Protein AF-A0A8T7EF85-F1 (afdb_monomer)

Radius of gyration: 17.62 Å; Cα contacts (8 Å, |Δi|>4): 490; chains: 1; bounding box: 44×48×48 Å

Mean predicted aligned error: 3.61 Å

Solvent-accessible surface area (backbone atoms only — not comparable to full-atom values): 12886 Å² total; per-residue (Å²): 91,80,48,61,49,78,60,37,77,81,37,59,66,59,47,49,50,54,49,49,56,51,45,50,52,53,50,50,22,45,60,77,36,43,69,59,47,41,51,48,42,37,71,57,87,67,58,58,51,59,53,32,37,50,50,51,47,53,23,50,62,71,63,56,76,57,68,43,104,49,91,77,87,76,92,59,74,37,68,45,30,25,53,48,81,50,99,76,34,32,34,42,27,35,43,37,39,35,51,36,47,43,51,57,90,50,66,62,47,48,82,42,50,40,76,71,38,30,27,62,48,35,33,70,54,96,90,38,82,47,78,46,72,27,69,29,55,40,59,42,74,57,96,91,40,62,17,33,36,39,40,34,36,44,32,42,20,24,47,84,52,99,83,39,35,44,61,59,34,36,41,36,35,50,54,72,42,25,84,46,31,72,81,53,30,64,38,50,88,46,43,33,72,43,89,32,92,50,49,65,94,75,71,43,68,72,38,36,19,44,32,50,67,47,38,30,73,77,40,35,50,38,45,39,63,41,54,48,85,89,53,81,73,69,87,49,105

Secondary structure (DSSP, 8-state):
-EEPGGGGGG-HHHHHHHHHHHHHHHHHHHHHHHHHHHHHHHH--S-HHHHHHHHHHHHHHHH---B-S----SS-SEEEEEEEE-SS-EEEEEEEEEEEEEEGGGTTEEEEEGGG--SEEEEEETTEEEEEE-SS-SEEEETTEEEEEEEEEEEEEEEEETTEEEEEEEEEEEEPPGGGHHHH-SSSSS-SEEE-S--GGGTPPPEEEEEHHHHHHH-GGGEEEEEPTTSPP----

Nearest PDB structures (foldseek):
  2ezv-assembly1_B  TM=9.071E-01  e=1.358E-24  unclass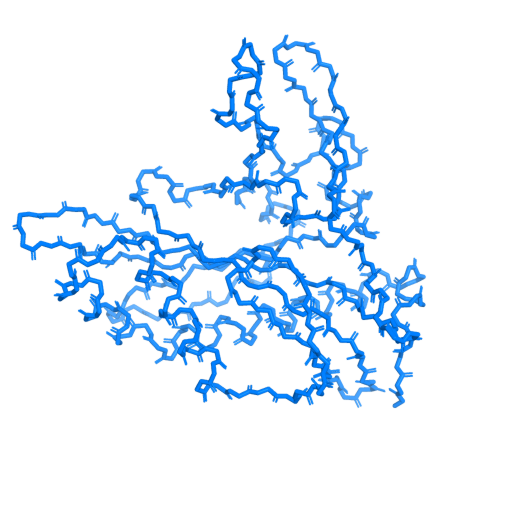ified
  2ezv-assembly1_A-2  TM=9.020E-01  e=1.724E-23  unclassified
  1sgr-assembly1_E  TM=3.199E-01  e=3.127E+00  Streptomyces griseus
  2pfe-assembly1_A  TM=1.655E-01  e=1.911E-01  Thermobifida fusca YX
  2ea3-assembly1_A  TM=1.449E-01  e=9.353E-01  Cellulomonas bogoriensis

Structure (mmCIF, N/CA/C/O backbone):
data_AF-A0A8T7EF85-F1
#
_entry.id   AF-A0A8T7EF85-F1
#
loop_
_atom_site.group_PDB
_atom_site.id
_atom_site.type_symbol
_atom_site.label_atom_id
_atom_site.label_alt_id
_atom_site.label_comp_id
_atom_site.label_asym_id
_atom_site.label_entity_id
_atom_site.label_seq_id
_atom_site.pdbx_PDB_ins_code
_atom_site.Cartn_x
_atom_site.Cartn_y
_atom_site.Cartn_z
_atom_site.occupancy
_atom_site.B_iso_or_equiv
_atom_site.auth_seq_id
_atom_site.auth_comp_id
_atom_site.auth_asym_id
_atom_site.auth_atom_id
_atom_site.pdbx_PDB_model_num
ATOM 1 N N . MET A 1 1 ? -11.147 -20.087 13.803 1.00 84.94 1 MET A N 1
ATOM 2 C CA . MET A 1 1 ? -12.269 -19.200 14.208 1.00 84.94 1 MET A CA 1
ATOM 3 C C . MET A 1 1 ? -12.357 -18.027 13.231 1.00 84.94 1 MET A C 1
ATOM 5 O O . MET A 1 1 ? -11.306 -17.602 12.767 1.00 84.94 1 MET A O 1
ATOM 9 N N . LEU A 1 2 ? -13.549 -17.531 12.875 1.00 94.62 2 LEU A N 1
ATOM 10 C CA . LEU A 1 2 ? -13.684 -16.317 12.051 1.00 94.62 2 LEU A CA 1
ATOM 11 C C . LEU A 1 2 ? -13.645 -15.086 12.967 1.00 94.62 2 LEU A C 1
ATOM 13 O O . LEU A 1 2 ? -14.491 -14.954 13.845 1.00 94.62 2 LEU A O 1
ATOM 17 N N . LEU A 1 3 ? -12.644 -14.233 12.783 1.00 96.19 3 LEU A N 1
ATOM 18 C CA . LEU A 1 3 ? -12.453 -12.995 13.527 1.00 96.19 3 LEU A CA 1
ATOM 19 C C . LEU A 1 3 ? -13.357 -11.897 12.960 1.00 96.19 3 LEU A C 1
ATOM 21 O O . LEU A 1 3 ? -13.379 -11.681 11.745 1.00 96.19 3 LEU A O 1
ATOM 25 N N . ASP A 1 4 ? -14.051 -11.184 13.843 1.00 96.12 4 ASP A N 1
ATOM 26 C CA . ASP A 1 4 ? -14.760 -9.953 13.496 1.00 96.12 4 ASP A CA 1
ATOM 27 C C . ASP A 1 4 ? -13.740 -8.809 13.314 1.00 96.12 4 ASP A C 1
ATOM 29 O O . ASP A 1 4 ? -13.016 -8.489 14.265 1.00 96.12 4 ASP A O 1
ATOM 33 N N . PRO A 1 5 ? -13.668 -8.159 12.133 1.00 96.94 5 PRO A N 1
ATOM 34 C CA . PRO A 1 5 ? -12.789 -7.013 11.904 1.00 96.94 5 PRO A CA 1
ATOM 35 C C . PRO A 1 5 ? -12.891 -5.899 12.950 1.00 96.94 5 PRO A C 1
ATOM 37 O O . PRO A 1 5 ? -11.888 -5.238 13.215 1.00 96.94 5 PRO A O 1
ATOM 40 N N . ARG A 1 6 ? -14.055 -5.685 13.579 1.00 96.19 6 ARG A N 1
ATOM 41 C CA . ARG A 1 6 ? -14.228 -4.644 14.612 1.00 96.19 6 ARG A CA 1
ATOM 42 C C . ARG A 1 6 ? -13.386 -4.903 15.855 1.00 96.19 6 ARG A C 1
ATOM 44 O O . ARG A 1 6 ? -12.917 -3.953 16.488 1.00 96.19 6 ARG A O 1
ATOM 51 N N . GLN A 1 7 ? -13.132 -6.171 16.170 1.00 95.44 7 GLN A N 1
ATOM 52 C CA . GLN A 1 7 ? -12.323 -6.575 17.321 1.00 95.44 7 GLN A CA 1
ATOM 53 C C . GLN A 1 7 ? -10.838 -6.225 17.146 1.00 95.44 7 GLN A C 1
ATOM 55 O O . GLN A 1 7 ? -10.124 -6.110 18.138 1.00 95.44 7 GLN A O 1
ATOM 60 N N . LEU A 1 8 ? -10.369 -5.966 15.917 1.00 95.94 8 LEU A N 1
ATOM 61 C CA . LEU A 1 8 ? -8.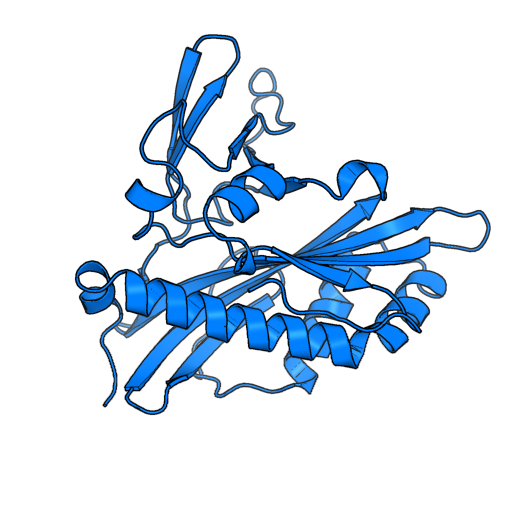976 -5.573 15.653 1.00 95.94 8 LEU A CA 1
ATOM 62 C C . LEU A 1 8 ? -8.598 -4.221 16.265 1.00 95.94 8 LEU A C 1
ATOM 64 O O . LEU A 1 8 ? -7.424 -3.969 16.506 1.00 95.94 8 LEU A O 1
ATOM 68 N N . SER A 1 9 ? -9.575 -3.367 16.579 1.00 94.81 9 SER A N 1
ATOM 69 C CA . SER A 1 9 ? -9.331 -2.128 17.333 1.00 94.81 9 SER A CA 1
ATOM 70 C C . SER A 1 9 ? -8.752 -2.371 18.737 1.00 94.81 9 SER A C 1
ATOM 72 O O . SER A 1 9 ? -8.139 -1.472 19.306 1.00 94.81 9 SER A O 1
ATOM 74 N N . GLN A 1 10 ? -8.921 -3.582 19.280 1.00 95.62 10 GLN A N 1
ATOM 75 C CA . GLN A 1 10 ? -8.414 -3.996 20.591 1.00 95.62 10 GLN A CA 1
ATOM 76 C C . GLN A 1 10 ? -7.076 -4.752 20.503 1.00 95.62 10 GLN A C 1
ATOM 78 O O . GLN A 1 10 ? -6.430 -4.958 21.525 1.00 95.62 10 GLN A O 1
ATOM 83 N N . ASP A 1 11 ? -6.654 -5.153 19.300 1.00 96.88 11 ASP A N 1
ATOM 84 C CA . ASP A 1 11 ? -5.421 -5.905 19.039 1.00 96.88 11 ASP A CA 1
ATOM 85 C C . ASP A 1 11 ? -4.769 -5.381 17.750 1.00 96.88 11 ASP A C 1
ATOM 87 O O . ASP A 1 11 ? -4.900 -5.940 16.656 1.00 96.88 11 ASP A O 1
ATOM 91 N N . LEU A 1 12 ? -4.098 -4.235 17.886 1.00 98.00 12 LEU A N 1
ATOM 92 C CA . LEU A 1 12 ? -3.466 -3.544 16.764 1.00 98.00 12 LEU A CA 1
ATOM 93 C C . LEU A 1 12 ? -2.254 -4.304 16.208 1.00 98.00 12 LEU A C 1
ATOM 95 O O . LEU A 1 12 ? -1.945 -4.148 15.030 1.00 98.00 12 LEU A O 1
ATOM 99 N N . ASP A 1 13 ? -1.592 -5.142 17.008 1.00 98.00 13 ASP A N 1
ATOM 100 C CA . ASP A 1 13 ? -0.479 -5.969 16.526 1.00 98.00 13 ASP A CA 1
ATOM 101 C C . ASP A 1 13 ? -0.984 -7.041 15.563 1.00 98.00 13 ASP A C 1
ATOM 103 O O . ASP A 1 13 ? -0.427 -7.218 14.479 1.00 98.00 13 ASP A O 1
ATOM 107 N N . ARG A 1 14 ? -2.130 -7.657 15.871 1.00 97.75 14 ARG A N 1
ATOM 108 C CA . ARG A 1 14 ? -2.798 -8.568 14.935 1.00 97.75 14 ARG A CA 1
ATOM 109 C C . ARG A 1 14 ? -3.212 -7.880 13.641 1.00 97.75 14 ARG A C 1
ATOM 111 O O . ARG A 1 14 ? -3.116 -8.480 12.571 1.00 97.75 14 ARG A O 1
ATOM 118 N N . LEU A 1 15 ? -3.675 -6.632 13.713 1.00 98.44 15 LEU A N 1
ATOM 119 C CA . LEU A 1 15 ? -3.958 -5.847 12.511 1.00 98.44 15 LEU A CA 1
ATOM 120 C C . LEU A 1 15 ? -2.692 -5.649 11.663 1.00 98.44 15 LEU A C 1
ATOM 122 O O . LEU A 1 15 ? -2.740 -5.829 10.445 1.00 98.44 15 LEU A O 1
ATOM 126 N N . GLU A 1 16 ? -1.557 -5.334 12.288 1.00 98.31 16 GLU A N 1
ATOM 127 C CA . GLU A 1 16 ? -0.277 -5.229 11.583 1.00 98.31 16 GLU A CA 1
ATOM 128 C C . GLU A 1 16 ? 0.144 -6.559 10.944 1.00 98.31 16 GLU A C 1
ATOM 130 O O . GLU A 1 16 ? 0.587 -6.564 9.795 1.00 98.31 16 GLU A O 1
ATOM 135 N N . ASP A 1 17 ? -0.062 -7.688 11.623 1.00 97.88 17 ASP A N 1
ATOM 136 C CA . ASP A 1 17 ? 0.227 -9.017 11.074 1.00 97.88 17 ASP A CA 1
ATOM 137 C C . ASP A 1 17 ? -0.646 -9.353 9.856 1.00 97.88 17 ASP A C 1
ATOM 139 O O . ASP A 1 17 ? -0.146 -9.884 8.857 1.00 97.88 17 ASP A O 1
ATOM 143 N N . ILE A 1 18 ? -1.932 -8.985 9.885 1.00 98.44 18 ILE A N 1
ATOM 144 C CA . ILE A 1 18 ? -2.858 -9.116 8.746 1.00 98.44 18 ILE A CA 1
ATOM 145 C C . ILE A 1 18 ? -2.356 -8.293 7.550 1.00 98.44 18 ILE A C 1
ATOM 147 O O . ILE A 1 18 ? -2.315 -8.789 6.414 1.00 98.44 18 ILE A O 1
ATOM 151 N N . GLU A 1 19 ? -1.943 -7.044 7.780 1.00 98.75 19 GLU A N 1
ATOM 152 C CA . GLU A 1 19 ? -1.379 -6.179 6.739 1.00 98.75 19 GLU A CA 1
ATOM 153 C C . GLU A 1 19 ? -0.042 -6.719 6.209 1.00 98.75 19 GLU A C 1
ATOM 155 O O . GLU A 1 19 ? 0.169 -6.738 4.993 1.00 98.75 19 GLU A O 1
ATOM 160 N N . LYS A 1 20 ? 0.830 -7.235 7.085 1.00 98.62 20 LYS A N 1
ATOM 161 C CA . LYS A 1 20 ? 2.127 -7.833 6.724 1.00 98.62 20 LYS A CA 1
ATOM 162 C C . LYS A 1 20 ? 1.956 -9.092 5.887 1.00 98.62 20 LYS A C 1
ATOM 164 O O . LYS A 1 20 ? 2.622 -9.238 4.861 1.00 98.62 20 LYS A O 1
ATOM 169 N N . ALA A 1 21 ? 1.049 -9.985 6.274 1.00 98.19 21 ALA A N 1
ATOM 170 C CA . ALA A 1 21 ? 0.714 -11.178 5.499 1.00 98.19 21 ALA A CA 1
ATOM 171 C C . ALA A 1 21 ? 0.139 -10.811 4.122 1.00 98.19 21 ALA A C 1
ATOM 173 O O . ALA A 1 21 ? 0.490 -11.416 3.107 1.00 98.19 21 ALA A O 1
ATOM 174 N N . SER A 1 22 ? -0.685 -9.765 4.064 1.00 98.50 22 SER A N 1
ATOM 175 C CA . SER A 1 22 ? -1.238 -9.262 2.803 1.00 98.50 22 SER A CA 1
ATOM 176 C C . SER A 1 22 ? -0.164 -8.676 1.895 1.00 98.50 22 SER A C 1
ATOM 178 O O . SER A 1 22 ? -0.155 -8.974 0.700 1.00 98.50 22 SER A O 1
ATOM 180 N N . LEU A 1 23 ? 0.769 -7.906 2.460 1.00 98.69 23 LEU A N 1
ATOM 181 C CA . LEU A 1 23 ? 1.914 -7.376 1.732 1.00 98.69 23 LEU A CA 1
ATOM 182 C C . LEU A 1 23 ? 2.799 -8.494 1.190 1.00 98.69 23 LEU A C 1
ATOM 184 O O . LEU A 1 23 ? 3.172 -8.436 0.026 1.00 98.69 23 LEU A O 1
ATOM 188 N N . ARG A 1 24 ? 3.088 -9.530 1.987 1.00 98.00 24 ARG A N 1
ATOM 189 C CA . ARG A 1 24 ? 3.857 -10.703 1.533 1.00 98.00 24 ARG A CA 1
ATOM 190 C C . ARG A 1 24 ? 3.229 -11.362 0.316 1.00 98.00 24 ARG A C 1
ATOM 192 O O . ARG A 1 24 ? 3.938 -11.665 -0.633 1.00 98.00 24 ARG A O 1
ATOM 199 N N . LEU A 1 25 ? 1.910 -11.533 0.323 1.00 98.12 25 LEU A N 1
ATOM 200 C CA . LEU A 1 25 ? 1.197 -12.116 -0.807 1.00 98.12 25 LEU A CA 1
ATOM 201 C C . LEU A 1 25 ? 1.308 -11.251 -2.072 1.00 98.12 25 LEU A C 1
ATOM 203 O O . LEU A 1 25 ? 1.590 -11.785 -3.141 1.00 98.12 25 LEU A O 1
ATOM 207 N N . VAL A 1 26 ? 1.139 -9.929 -1.961 1.00 98.50 26 VAL A N 1
ATOM 208 C CA . VAL A 1 26 ? 1.307 -9.023 -3.114 1.00 98.50 26 VAL A CA 1
ATOM 209 C C . VAL A 1 26 ? 2.758 -9.022 -3.598 1.00 98.50 26 VAL A C 1
ATOM 211 O O . VAL A 1 26 ? 3.006 -9.130 -4.793 1.00 98.50 26 VAL A O 1
ATOM 214 N N . VAL A 1 27 ? 3.722 -8.955 -2.681 1.00 98.50 27 VAL A N 1
ATOM 215 C CA . VAL A 1 27 ? 5.156 -8.987 -2.998 1.00 98.50 27 VAL A CA 1
ATOM 216 C C . VAL A 1 27 ? 5.531 -10.271 -3.719 1.00 98.50 27 VAL A C 1
ATOM 218 O O . VAL A 1 27 ? 6.209 -10.193 -4.737 1.00 98.50 27 VAL A O 1
ATOM 221 N N . GLN A 1 28 ? 5.061 -11.426 -3.249 1.00 97.81 28 GLN A N 1
ATOM 222 C CA . GLN A 1 28 ? 5.330 -12.705 -3.897 1.00 97.81 28 GLN A CA 1
ATOM 223 C C . GLN A 1 28 ? 4.728 -12.752 -5.307 1.00 97.81 28 GLN A C 1
ATOM 225 O O . GLN A 1 28 ? 5.429 -13.093 -6.254 1.00 97.81 28 GLN A O 1
ATOM 230 N N . ALA A 1 29 ? 3.468 -12.331 -5.466 1.00 98.19 29 ALA A N 1
ATOM 231 C CA . ALA A 1 29 ? 2.801 -12.307 -6.768 1.00 98.19 29 ALA A CA 1
ATOM 232 C C . ALA A 1 29 ? 3.555 -11.443 -7.787 1.00 98.19 29 ALA A C 1
ATOM 234 O O . ALA A 1 29 ? 3.810 -11.872 -8.910 1.00 98.19 29 ALA A O 1
ATOM 235 N N . ILE A 1 30 ? 3.964 -10.241 -7.378 1.00 98.12 30 ILE A N 1
ATOM 236 C CA . ILE A 1 30 ? 4.717 -9.326 -8.237 1.00 98.12 30 ILE A CA 1
ATOM 237 C C . ILE A 1 30 ? 6.141 -9.831 -8.484 1.00 98.12 30 ILE A C 1
ATOM 239 O O . ILE A 1 30 ? 6.648 -9.700 -9.595 1.00 98.12 30 ILE A O 1
ATOM 243 N N . TYR A 1 31 ? 6.790 -10.423 -7.480 1.00 97.38 31 TYR A N 1
ATOM 244 C CA . TYR A 1 31 ? 8.125 -10.994 -7.630 1.00 97.38 31 TYR A CA 1
ATOM 245 C C . TYR A 1 31 ? 8.130 -12.108 -8.676 1.00 97.38 31 TYR A C 1
ATOM 247 O O . TYR A 1 31 ? 8.968 -12.072 -9.577 1.00 97.38 31 TYR A O 1
ATOM 255 N N . ASP A 1 32 ? 7.181 -13.040 -8.611 1.00 96.12 32 ASP A N 1
ATOM 256 C CA . ASP A 1 32 ? 7.073 -14.150 -9.565 1.00 96.12 32 ASP A CA 1
ATOM 257 C C . ASP A 1 32 ? 6.724 -13.668 -10.982 1.00 96.12 32 ASP A C 1
ATOM 259 O O . ASP A 1 32 ? 7.115 -14.293 -11.966 1.00 96.12 32 ASP A O 1
ATOM 263 N N . TYR A 1 33 ? 6.041 -12.524 -11.098 1.00 97.12 33 TYR A N 1
ATOM 264 C CA . TYR A 1 33 ? 5.651 -11.924 -12.377 1.00 97.12 33 TYR A CA 1
ATOM 265 C C . TYR A 1 33 ? 6.670 -10.918 -12.945 1.00 97.12 33 TYR A C 1
ATOM 267 O O . TYR A 1 33 ? 6.499 -10.416 -14.056 1.00 97.12 33 TYR A O 1
ATOM 275 N N . ARG A 1 34 ? 7.746 -10.597 -12.209 1.00 96.19 34 ARG A N 1
ATOM 276 C CA . ARG A 1 34 ? 8.624 -9.452 -12.522 1.00 96.19 34 ARG A CA 1
ATOM 277 C C . ARG A 1 34 ? 9.326 -9.541 -13.878 1.00 96.19 34 ARG A C 1
ATOM 279 O O . ARG A 1 34 ? 9.598 -8.510 -14.479 1.00 96.19 34 ARG A O 1
ATOM 286 N N . GLU A 1 35 ? 9.646 -10.743 -14.357 1.00 96.06 35 GLU A N 1
ATOM 287 C CA . GLU A 1 35 ? 10.310 -10.917 -15.657 1.00 96.06 35 GLU A CA 1
ATOM 288 C C . GLU A 1 35 ? 9.348 -10.615 -16.807 1.00 96.06 35 GLU A C 1
ATOM 290 O O . GLU A 1 35 ? 9.702 -9.893 -17.736 1.00 96.06 35 GLU A O 1
ATOM 295 N N . THR A 1 36 ? 8.097 -11.065 -16.690 1.00 97.19 36 THR A N 1
ATOM 296 C CA . THR A 1 36 ? 7.023 -10.691 -17.614 1.00 97.19 36 THR A CA 1
ATOM 297 C C . THR A 1 36 ? 6.747 -9.190 -17.551 1.00 97.19 36 THR A C 1
ATOM 299 O O . THR A 1 36 ? 6.669 -8.549 -18.593 1.00 97.19 36 THR A O 1
ATOM 302 N N . ALA A 1 37 ? 6.714 -8.599 -16.352 1.00 97.00 37 ALA A N 1
ATOM 303 C CA . ALA A 1 37 ? 6.546 -7.155 -16.182 1.00 97.00 37 ALA A CA 1
ATOM 304 C C . ALA A 1 37 ? 7.625 -6.335 -16.918 1.00 97.00 37 ALA A C 1
ATOM 306 O O . ALA A 1 37 ? 7.311 -5.297 -17.492 1.00 97.00 37 ALA A O 1
ATOM 307 N N . VAL A 1 38 ? 8.886 -6.793 -16.930 1.00 96.38 38 VAL A N 1
ATOM 308 C CA . VAL A 1 38 ? 9.969 -6.142 -17.692 1.00 96.38 38 VAL A CA 1
ATOM 309 C C . VAL A 1 38 ? 9.680 -6.162 -19.194 1.00 96.38 38 VAL A C 1
ATOM 311 O O . VAL A 1 38 ? 9.853 -5.136 -19.849 1.00 96.38 38 VAL A O 1
ATOM 314 N N . LEU A 1 39 ? 9.234 -7.304 -19.729 1.00 95.81 39 LEU A N 1
ATOM 315 C CA . LEU A 1 39 ? 8.908 -7.441 -21.151 1.00 95.81 39 LEU A CA 1
ATOM 316 C C . LEU A 1 39 ? 7.738 -6.537 -21.544 1.00 95.81 39 LEU A C 1
ATOM 318 O O . LEU A 1 39 ? 7.846 -5.808 -22.525 1.00 95.81 39 LEU A O 1
ATOM 322 N N . ILE A 1 40 ? 6.673 -6.539 -20.739 1.00 96.00 40 ILE A N 1
ATOM 323 C CA . ILE A 1 40 ? 5.482 -5.708 -20.938 1.00 96.00 40 ILE A CA 1
ATOM 324 C C . ILE A 1 40 ? 5.870 -4.222 -20.972 1.00 96.00 40 ILE A C 1
ATOM 326 O O . ILE A 1 40 ? 5.607 -3.542 -21.959 1.00 96.00 40 ILE A O 1
ATOM 330 N N . PHE A 1 41 ? 6.601 -3.732 -19.960 1.00 94.50 41 PHE A N 1
ATOM 331 C CA . PHE A 1 41 ? 7.047 -2.330 -19.910 1.00 94.50 41 PHE A CA 1
ATOM 332 C C . PHE A 1 41 ? 7.865 -1.906 -21.136 1.00 94.50 41 PHE A C 1
ATOM 334 O O . PHE A 1 41 ? 7.804 -0.747 -21.545 1.00 94.50 41 PHE A O 1
ATOM 341 N N . GLN A 1 42 ? 8.657 -2.824 -21.691 1.00 93.81 42 GLN A N 1
ATOM 342 C CA . GLN A 1 42 ? 9.515 -2.542 -22.835 1.00 93.81 42 GLN A CA 1
ATOM 343 C C . GLN A 1 42 ? 8.757 -2.571 -24.169 1.00 93.81 42 GLN A C 1
ATOM 345 O O . GLN A 1 42 ? 9.134 -1.841 -25.085 1.00 93.81 42 GLN A O 1
ATOM 350 N N . GLN A 1 43 ? 7.752 -3.438 -24.303 1.00 92.94 43 GLN A N 1
ATOM 351 C CA . GLN A 1 43 ? 7.095 -3.732 -25.579 1.00 92.94 43 GLN A CA 1
ATOM 352 C C . GLN A 1 43 ? 5.801 -2.946 -25.792 1.00 92.94 43 GLN A C 1
ATOM 354 O O . GLN A 1 43 ? 5.459 -2.656 -26.938 1.00 92.94 43 GLN A O 1
ATOM 359 N N . GLU A 1 44 ? 5.086 -2.608 -24.722 1.00 92.12 44 GLU A N 1
ATOM 360 C CA . GLU A 1 44 ? 3.799 -1.929 -24.826 1.00 92.12 44 GLU A CA 1
ATOM 361 C C . GLU A 1 44 ? 3.950 -0.418 -25.017 1.00 92.12 44 GLU A C 1
ATOM 363 O O . GLU A 1 44 ? 4.825 0.239 -24.446 1.00 92.12 44 GLU A O 1
ATOM 368 N N . SER A 1 45 ? 3.067 0.137 -25.848 1.00 88.75 45 SER A N 1
ATOM 369 C CA . SER A 1 45 ? 3.010 1.565 -26.175 1.00 88.75 45 SER A CA 1
ATOM 370 C C . SER A 1 45 ? 1.932 2.329 -25.405 1.00 88.75 45 SER A C 1
ATOM 372 O O . SER A 1 45 ? 1.772 3.531 -25.627 1.00 88.75 45 SER A O 1
ATOM 374 N N . ASP A 1 46 ? 1.172 1.641 -24.553 1.00 90.62 46 ASP A N 1
ATOM 375 C CA . ASP A 1 46 ? 0.108 2.242 -23.755 1.00 90.62 46 ASP A CA 1
ATOM 376 C C . ASP A 1 46 ? 0.662 3.210 -22.703 1.00 90.62 46 ASP A C 1
ATOM 378 O O . ASP A 1 46 ? 1.874 3.342 -22.482 1.00 90.62 46 ASP A O 1
ATOM 382 N N . LEU A 1 47 ? -0.238 3.943 -22.043 1.00 92.81 47 LEU A N 1
ATOM 383 C CA . LEU A 1 47 ? 0.174 4.803 -20.945 1.00 92.81 47 LEU A CA 1
ATOM 384 C C . LEU A 1 47 ? 0.780 3.929 -19.846 1.00 92.81 47 LEU A C 1
ATOM 386 O O . LEU A 1 47 ? 0.171 2.973 -19.385 1.00 92.81 47 LEU A O 1
ATOM 390 N N . VAL A 1 48 ? 1.958 4.311 -19.351 1.00 94.00 48 VAL A N 1
ATOM 391 C CA . VAL A 1 48 ? 2.671 3.561 -18.299 1.00 94.00 48 VAL A CA 1
ATOM 392 C C . VAL A 1 48 ? 1.828 3.293 -17.047 1.00 94.00 48 VAL A C 1
ATOM 394 O O . VAL A 1 48 ? 2.106 2.351 -16.312 1.00 94.00 48 VAL A O 1
ATOM 397 N N . ALA A 1 49 ? 0.824 4.135 -16.785 1.00 94.00 49 ALA A N 1
ATOM 398 C CA . ALA A 1 49 ? -0.129 3.927 -15.703 1.00 94.00 49 ALA A CA 1
ATOM 399 C C . ALA A 1 49 ? -1.003 2.689 -15.953 1.00 94.00 49 ALA A C 1
ATOM 401 O O . ALA A 1 49 ? -1.089 1.844 -15.068 1.00 94.00 49 ALA A O 1
ATOM 402 N N . ASP A 1 50 ? -1.555 2.562 -17.160 1.00 96.00 50 ASP A N 1
ATOM 403 C CA . ASP A 1 50 ? -2.402 1.440 -17.573 1.00 96.00 50 ASP A CA 1
ATOM 404 C C . ASP A 1 50 ? -1.582 0.138 -17.600 1.00 96.00 50 ASP A C 1
ATOM 406 O O . ASP A 1 50 ? -1.993 -0.868 -17.029 1.00 96.00 50 ASP A O 1
ATOM 410 N N . ILE A 1 51 ? -0.343 0.204 -18.108 1.00 96.00 51 ILE A N 1
ATOM 411 C CA . ILE A 1 51 ? 0.620 -0.911 -18.066 1.00 96.00 51 ILE A CA 1
ATOM 412 C C . ILE A 1 51 ? 0.845 -1.398 -16.623 1.00 96.00 51 ILE A C 1
ATOM 414 O O . ILE A 1 51 ? 0.822 -2.595 -16.330 1.00 96.00 51 ILE A O 1
ATOM 418 N N . GLY A 1 52 ? 1.084 -0.470 -15.689 1.00 97.00 52 GLY A N 1
ATOM 419 C CA . GLY A 1 52 ? 1.286 -0.807 -14.279 1.00 97.00 52 GLY A CA 1
ATOM 420 C C . GLY A 1 52 ? 0.055 -1.461 -13.642 1.00 97.00 52 GLY A C 1
ATOM 421 O O . GLY A 1 52 ? 0.193 -2.391 -12.837 1.00 97.00 52 GLY A O 1
ATOM 422 N N . GLU A 1 53 ? -1.137 -1.000 -14.015 1.00 97.12 53 GLU A N 1
ATOM 423 C CA . GLU A 1 53 ? -2.405 -1.557 -13.553 1.00 97.12 53 GLU A CA 1
ATOM 424 C C . GLU A 1 53 ? -2.594 -2.992 -14.059 1.00 97.12 53 GLU A C 1
ATOM 426 O O . GLU A 1 53 ? -2.882 -3.893 -13.261 1.00 97.12 53 GLU A O 1
ATOM 431 N N . ASP A 1 54 ? -2.376 -3.223 -15.351 1.00 97.12 54 ASP A N 1
ATOM 432 C CA . ASP A 1 54 ? -2.568 -4.525 -15.986 1.00 97.12 54 ASP A CA 1
ATOM 433 C C . ASP A 1 54 ? -1.602 -5.569 -15.424 1.00 97.12 54 ASP A C 1
ATOM 435 O O . ASP A 1 54 ? -2.042 -6.626 -14.961 1.00 97.12 54 ASP A O 1
ATOM 439 N N . ILE A 1 55 ? -0.313 -5.230 -15.300 1.00 97.81 55 ILE A N 1
ATOM 440 C CA . ILE A 1 55 ? 0.687 -6.100 -14.661 1.00 97.81 55 ILE A CA 1
ATOM 441 C C . ILE A 1 55 ? 0.272 -6.448 -13.228 1.00 97.81 55 ILE A C 1
ATOM 443 O O . ILE A 1 55 ? 0.395 -7.601 -12.805 1.00 97.81 55 ILE A O 1
ATOM 447 N N . THR A 1 56 ? -0.208 -5.466 -12.456 1.00 98.19 56 THR A N 1
ATOM 448 C CA . THR A 1 56 ? -0.646 -5.702 -11.071 1.00 98.19 56 THR A CA 1
ATOM 449 C C . THR A 1 56 ? -1.819 -6.677 -11.038 1.00 98.19 56 THR A C 1
ATOM 451 O O . THR A 1 56 ? -1.828 -7.615 -10.235 1.00 98.19 56 THR A O 1
ATOM 454 N N . ARG A 1 57 ? -2.812 -6.471 -11.909 1.00 97.31 57 ARG A N 1
ATOM 455 C CA . ARG A 1 57 ? -4.015 -7.302 -11.988 1.00 97.31 57 ARG A CA 1
ATOM 456 C C . ARG A 1 57 ? -3.669 -8.734 -12.378 1.00 97.31 57 ARG A C 1
ATOM 458 O O . ARG A 1 57 ? -4.058 -9.659 -11.666 1.00 97.31 57 ARG A O 1
ATOM 465 N N . GLU A 1 58 ? -2.896 -8.911 -13.443 1.00 97.81 58 GLU A N 1
ATOM 466 C CA . GLU A 1 58 ? -2.494 -10.221 -13.956 1.00 97.81 58 GLU A CA 1
ATOM 467 C C . GLU A 1 58 ? -1.662 -11.009 -12.942 1.00 97.81 58 GLU A C 1
ATOM 469 O O . GLU A 1 58 ? -1.944 -12.185 -12.692 1.00 97.81 58 GLU A O 1
ATOM 474 N N . ALA A 1 59 ? -0.688 -10.362 -12.293 1.00 98.00 59 ALA A N 1
ATOM 475 C CA . ALA A 1 59 ? 0.137 -10.999 -11.270 1.00 98.00 59 ALA A CA 1
ATOM 476 C C . ALA A 1 59 ? -0.707 -11.513 -10.090 1.00 98.00 59 ALA A C 1
ATOM 478 O O . ALA A 1 59 ? -0.543 -12.651 -9.636 1.00 98.00 59 ALA A O 1
ATOM 479 N N . LEU A 1 60 ? -1.640 -10.690 -9.598 1.00 97.75 60 LEU A N 1
ATOM 480 C CA . LEU A 1 60 ? -2.497 -11.039 -8.463 1.00 97.75 60 LEU A CA 1
ATOM 481 C C . LEU A 1 60 ? -3.561 -12.080 -8.821 1.00 97.75 60 LEU A C 1
ATOM 483 O O . LEU A 1 60 ? -3.856 -12.955 -8.000 1.00 97.75 60 LEU A O 1
ATOM 487 N N . ASP A 1 61 ? -4.131 -12.013 -10.023 1.00 96.12 61 ASP A N 1
ATOM 488 C CA . ASP A 1 61 ? -5.093 -13.009 -10.488 1.00 96.12 61 ASP A CA 1
ATOM 489 C C . ASP A 1 61 ? -4.424 -14.371 -10.718 1.00 96.12 61 ASP A C 1
ATOM 491 O O . ASP A 1 61 ? -5.010 -15.390 -10.342 1.00 96.12 61 ASP A O 1
ATOM 495 N N . ARG A 1 62 ? -3.181 -14.396 -11.221 1.00 96.25 62 ARG A N 1
ATOM 496 C CA . ARG A 1 62 ? -2.388 -15.624 -11.405 1.00 96.25 62 ARG A CA 1
ATOM 497 C C . ARG A 1 62 ? -2.014 -16.302 -10.086 1.00 96.25 62 ARG A C 1
ATOM 499 O O . ARG A 1 62 ? -2.064 -17.526 -10.013 1.00 96.25 62 ARG A O 1
ATOM 506 N N . MET A 1 63 ? -1.644 -15.532 -9.058 1.00 95.12 63 MET A N 1
ATOM 507 C CA . MET A 1 63 ? -1.326 -16.068 -7.724 1.00 95.12 63 MET A CA 1
ATOM 508 C C . MET A 1 63 ? -2.542 -16.7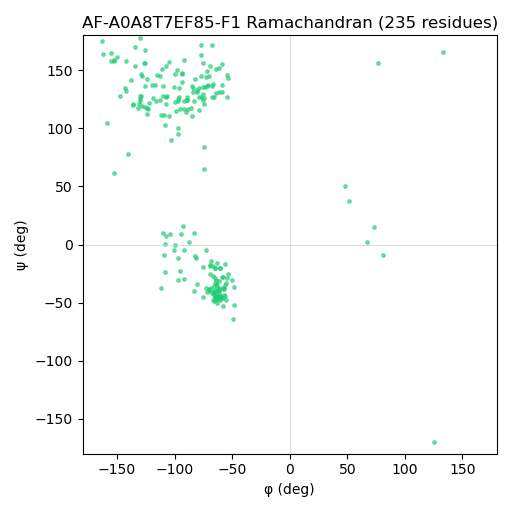48 -7.072 1.00 95.12 63 MET A C 1
ATOM 510 O O . MET A 1 63 ? -2.407 -17.746 -6.367 1.00 95.12 63 MET A O 1
ATOM 514 N N . GLY A 1 64 ? -3.743 -16.217 -7.318 1.00 91.19 64 GLY A N 1
ATOM 515 C CA . GLY A 1 64 ? -4.973 -16.707 -6.705 1.00 91.19 64 GLY A CA 1
ATOM 516 C C . GLY A 1 64 ? -5.139 -16.264 -5.244 1.00 91.19 64 GLY A C 1
ATOM 517 O O . GLY A 1 64 ? -4.195 -15.905 -4.544 1.00 91.19 64 GLY A O 1
ATOM 518 N N . MET A 1 65 ? -6.392 -16.226 -4.779 1.00 93.75 65 MET A N 1
ATOM 519 C CA . MET A 1 65 ? -6.759 -15.850 -3.406 1.00 93.75 65 MET A CA 1
ATOM 520 C C . MET A 1 65 ? -8.071 -16.538 -3.010 1.00 93.75 65 MET A C 1
ATOM 522 O O . MET A 1 65 ? -8.887 -16.848 -3.878 1.00 93.75 65 MET A O 1
ATOM 526 N N . ALA A 1 66 ? -8.327 -16.699 -1.710 1.00 96.06 66 ALA A N 1
ATOM 527 C CA . ALA A 1 66 ? -9.613 -17.174 -1.198 1.00 96.06 66 ALA A CA 1
ATOM 528 C C . ALA A 1 66 ? -10.690 -16.078 -1.296 1.00 96.06 66 ALA A C 1
ATOM 530 O O . ALA A 1 66 ? -10.913 -15.309 -0.361 1.00 96.06 66 ALA A O 1
ATOM 531 N N . ARG A 1 67 ? -11.312 -15.957 -2.470 1.00 96.44 67 ARG A N 1
ATOM 532 C CA . ARG A 1 67 ? -12.249 -14.876 -2.813 1.00 96.44 67 ARG A CA 1
ATOM 533 C C . ARG A 1 67 ? -13.586 -15.037 -2.085 1.00 96.44 67 ARG A C 1
ATOM 535 O O . ARG A 1 67 ? -14.086 -16.145 -1.929 1.00 96.44 67 ARG A O 1
ATOM 542 N N . ILE A 1 68 ? -14.171 -13.910 -1.699 1.00 96.81 68 ILE A N 1
ATOM 543 C CA . ILE A 1 68 ? -15.574 -13.802 -1.290 1.00 96.81 68 ILE A CA 1
ATOM 544 C C . ILE A 1 68 ? -16.329 -13.227 -2.486 1.00 96.81 68 ILE A C 1
ATOM 546 O O . ILE A 1 68 ? -15.845 -12.273 -3.103 1.00 96.81 68 ILE A O 1
ATOM 550 N N . ASP A 1 69 ? -17.492 -13.790 -2.821 1.00 94.81 69 ASP A N 1
ATOM 551 C CA . ASP A 1 69 ? -18.347 -13.285 -3.904 1.00 94.81 69 ASP A CA 1
ATOM 552 C C . ASP A 1 69 ? -19.078 -11.999 -3.480 1.00 94.81 69 ASP A C 1
ATOM 554 O O . ASP A 1 69 ? -20.293 -11.939 -3.300 1.00 94.81 69 ASP A O 1
ATOM 558 N N . GLN A 1 70 ? -18.287 -10.956 -3.241 1.00 95.19 70 GLN A N 1
ATOM 559 C CA . GLN A 1 70 ? -18.744 -9.635 -2.861 1.00 95.19 70 GLN A CA 1
ATOM 560 C C . GLN A 1 70 ? -17.967 -8.591 -3.658 1.00 95.19 70 GLN A C 1
ATOM 562 O O . GLN A 1 70 ? -16.740 -8.477 -3.581 1.00 95.19 70 GLN A O 1
ATOM 567 N N . ARG A 1 71 ? -18.698 -7.786 -4.432 1.00 93.06 71 ARG A N 1
ATOM 568 C CA . ARG A 1 71 ? -18.114 -6.675 -5.182 1.00 93.06 71 ARG A CA 1
ATOM 569 C C . ARG A 1 71 ? -17.793 -5.525 -4.232 1.00 93.06 71 ARG A C 1
ATOM 571 O O . ARG A 1 71 ? -18.662 -5.084 -3.481 1.00 93.06 71 ARG A O 1
ATOM 578 N N . LEU A 1 72 ? -16.559 -5.031 -4.314 1.00 93.69 72 LEU A N 1
ATOM 579 C CA . LEU A 1 72 ? -16.117 -3.807 -3.651 1.00 93.69 72 LEU A CA 1
ATOM 580 C C . LEU A 1 72 ? -16.255 -2.613 -4.604 1.00 93.69 72 LEU A C 1
ATOM 582 O O . LEU A 1 72 ? -16.051 -2.742 -5.816 1.00 93.69 72 LEU A O 1
ATOM 586 N N . PHE A 1 73 ? -16.570 -1.444 -4.055 1.00 85.44 73 PHE A N 1
ATOM 587 C CA . PHE A 1 73 ? -16.686 -0.188 -4.799 1.00 85.44 73 PHE A CA 1
ATOM 588 C C . PHE A 1 73 ? -15.468 0.707 -4.544 1.00 85.44 73 PHE A C 1
ATOM 590 O O . PHE A 1 73 ? -14.780 0.556 -3.538 1.00 85.44 73 PHE A O 1
ATOM 597 N N . GLY A 1 74 ? -15.189 1.631 -5.465 1.00 81.44 74 GLY A N 1
ATOM 598 C CA . GLY A 1 74 ? -14.069 2.573 -5.362 1.00 81.44 74 GLY A CA 1
ATOM 599 C C . GLY A 1 74 ? -13.263 2.679 -6.655 1.00 81.44 74 GLY A C 1
ATOM 600 O O . GLY A 1 74 ? -13.395 1.839 -7.545 1.00 81.44 74 GLY A O 1
ATOM 601 N N . LYS A 1 75 ? -12.427 3.716 -6.750 1.00 81.38 75 LYS A N 1
ATOM 602 C CA . LYS A 1 75 ? -11.595 4.015 -7.930 1.00 81.38 75 LYS A CA 1
ATOM 603 C C . LYS A 1 75 ? -10.231 3.317 -7.940 1.00 81.38 75 LYS A C 1
ATOM 605 O O . LYS A 1 75 ? -9.457 3.571 -8.842 1.00 81.38 75 LYS A O 1
ATOM 610 N N . ILE A 1 76 ? -9.944 2.485 -6.941 1.00 88.00 76 ILE A N 1
ATOM 611 C CA . ILE A 1 76 ? -8.680 1.748 -6.857 1.00 88.00 76 ILE A CA 1
ATOM 612 C C . ILE A 1 76 ? -8.662 0.639 -7.917 1.00 88.00 76 ILE A C 1
ATOM 614 O O . ILE A 1 76 ? -9.677 -0.064 -8.073 1.00 88.00 76 ILE A O 1
ATOM 618 N N . ASP A 1 77 ? -7.514 0.524 -8.584 1.00 88.62 77 ASP A N 1
ATOM 619 C CA . ASP A 1 77 ? -7.191 -0.354 -9.715 1.00 88.62 77 ASP A CA 1
ATOM 620 C C . ASP A 1 77 ? -7.596 -1.811 -9.451 1.00 88.62 77 ASP A C 1
ATOM 622 O O . ASP A 1 77 ? -8.528 -2.345 -10.059 1.00 88.62 77 ASP A O 1
ATOM 626 N N . TYR A 1 78 ? -6.977 -2.445 -8.450 1.00 95.75 78 TYR A N 1
ATOM 627 C CA . TYR A 1 78 ? -7.306 -3.802 -8.033 1.00 95.75 78 TYR A CA 1
ATOM 628 C C . TYR A 1 78 ? -7.984 -3.799 -6.664 1.00 95.75 78 TYR A C 1
ATOM 630 O O . TYR A 1 78 ? -7.484 -3.253 -5.679 1.00 95.75 78 TYR A O 1
ATOM 638 N N . LYS A 1 79 ? -9.140 -4.458 -6.575 1.00 95.94 79 LYS A N 1
ATOM 639 C CA . LYS A 1 79 ? -9.895 -4.589 -5.326 1.00 95.94 79 LYS A CA 1
ATOM 640 C C . LYS A 1 79 ? -10.544 -5.955 -5.214 1.00 95.94 79 LYS A C 1
ATOM 642 O O . LYS A 1 79 ? -11.161 -6.441 -6.164 1.00 95.94 79 LYS A O 1
ATOM 647 N N . ARG A 1 80 ? -10.425 -6.575 -4.040 1.00 96.94 80 ARG A N 1
ATOM 648 C CA . ARG A 1 80 ? -10.963 -7.916 -3.804 1.00 96.94 80 ARG A CA 1
ATOM 649 C C . ARG A 1 80 ? -11.438 -8.102 -2.368 1.00 96.94 80 ARG A C 1
ATOM 651 O O . ARG A 1 80 ? -10.674 -7.893 -1.429 1.00 96.94 80 ARG A O 1
ATOM 658 N N . ALA A 1 81 ? -12.682 -8.554 -2.218 1.00 97.88 81 ALA A N 1
ATOM 659 C CA . ALA A 1 81 ? -13.162 -9.143 -0.975 1.00 97.88 81 ALA A CA 1
ATOM 660 C C . ALA A 1 81 ? -12.616 -10.572 -0.868 1.00 97.88 81 ALA A C 1
ATOM 662 O O . ALA A 1 81 ? -12.739 -11.364 -1.810 1.00 97.88 81 ALA A O 1
ATOM 663 N N . ARG A 1 82 ? -11.969 -10.903 0.248 1.00 97.75 82 ARG A N 1
ATOM 664 C CA . ARG A 1 82 ? -11.339 -12.213 0.445 1.00 97.75 82 ARG A CA 1
ATOM 665 C C . ARG A 1 82 ? -11.328 -12.635 1.906 1.00 97.75 82 ARG A C 1
ATOM 667 O O . ARG A 1 82 ? -11.420 -11.794 2.798 1.00 97.75 82 ARG A O 1
ATOM 674 N N . TYR A 1 83 ? -11.141 -13.927 2.135 1.00 98.12 83 TYR A N 1
ATOM 675 C CA . TYR A 1 83 ? -10.671 -14.430 3.418 1.00 98.12 83 TYR A CA 1
ATOM 676 C C . TYR A 1 83 ? -9.146 -14.357 3.458 1.00 98.12 83 TYR A C 1
ATOM 678 O O . TYR A 1 83 ? -8.468 -14.818 2.536 1.00 98.12 83 TYR A O 1
ATOM 686 N N . LEU A 1 84 ? -8.607 -13.796 4.535 1.00 97.75 84 LEU A N 1
ATOM 687 C CA . LEU A 1 84 ? -7.217 -14.011 4.916 1.00 97.75 84 LEU A CA 1
ATOM 688 C C . LEU A 1 84 ? -7.188 -15.108 5.976 1.00 97.75 84 LEU A C 1
ATOM 690 O O . LEU A 1 84 ? -7.849 -14.985 7.007 1.00 97.75 84 LEU A O 1
ATOM 694 N N . PHE A 1 85 ? -6.437 -16.173 5.704 1.00 96.62 85 PHE A N 1
ATOM 695 C CA . PHE A 1 85 ? -6.254 -17.293 6.620 1.00 96.62 85 PHE A CA 1
ATOM 696 C C . PHE A 1 85 ? -4.917 -17.165 7.351 1.00 96.62 85 PHE A C 1
ATOM 698 O O . PHE A 1 85 ? -3.857 -17.111 6.729 1.00 96.62 85 PHE A O 1
ATOM 705 N N . HIS A 1 86 ? -4.994 -17.132 8.673 1.00 94.00 86 HIS A N 1
ATOM 706 C CA . HIS A 1 86 ? -3.901 -17.307 9.621 1.00 94.00 86 HIS A CA 1
ATOM 707 C C . HIS A 1 86 ? -4.070 -18.688 10.288 1.00 94.00 86 HIS A C 1
ATOM 709 O O . HIS A 1 86 ? -5.207 -19.161 10.376 1.00 94.00 86 HIS A O 1
ATOM 715 N N . PRO A 1 87 ? -3.005 -19.349 10.785 1.00 93.88 87 PRO A N 1
ATOM 716 C CA . PRO A 1 87 ? -3.139 -20.629 11.491 1.00 93.88 87 PRO A CA 1
ATOM 717 C C . PRO A 1 87 ? -4.228 -20.648 12.578 1.00 93.88 87 PRO A C 1
ATOM 719 O O . PRO A 1 87 ? -4.953 -21.631 12.708 1.00 93.88 87 PRO A O 1
ATOM 722 N N . ASP A 1 88 ? -4.402 -19.534 13.294 1.00 94.50 88 ASP A N 1
ATOM 723 C CA . ASP A 1 88 ? -5.343 -19.442 14.421 1.00 94.50 88 ASP A CA 1
ATOM 724 C C . ASP A 1 88 ? -6.726 -18.874 14.046 1.00 94.50 88 ASP A C 1
ATOM 726 O O . ASP A 1 88 ? -7.728 -19.101 14.737 1.00 94.50 88 ASP A O 1
ATOM 730 N N . TYR A 1 89 ? -6.820 -18.109 12.954 1.00 95.75 89 TYR A N 1
ATOM 731 C CA . TYR A 1 89 ? -8.039 -17.383 12.601 1.00 95.75 89 TYR A CA 1
ATOM 732 C C . TYR A 1 89 ? -8.189 -17.144 11.100 1.00 95.75 89 TYR A C 1
ATOM 734 O O . TYR A 1 89 ? -7.232 -17.121 10.339 1.00 95.75 89 TYR A O 1
ATOM 742 N N . ALA A 1 90 ? -9.422 -16.899 10.676 1.00 97.56 90 ALA A N 1
ATOM 743 C CA . ALA A 1 90 ? -9.714 -16.292 9.386 1.00 97.56 90 ALA A CA 1
ATOM 744 C C . ALA A 1 90 ? -10.281 -14.890 9.617 1.00 97.56 90 ALA A C 1
ATOM 746 O O . ALA A 1 90 ? -10.934 -14.663 10.632 1.00 97.56 90 ALA A O 1
ATOM 747 N N . VAL A 1 91 ? -10.083 -13.963 8.685 1.00 98.25 91 VAL A N 1
ATOM 748 C CA . VAL A 1 91 ? -10.709 -12.632 8.726 1.00 98.25 91 VAL A CA 1
ATOM 749 C C . VAL A 1 91 ? -11.204 -12.239 7.337 1.00 98.25 91 VAL A C 1
ATOM 751 O O . VAL A 1 91 ? -10.556 -12.542 6.330 1.00 98.25 91 VAL A O 1
ATOM 754 N N . LYS A 1 92 ? -12.364 -11.577 7.271 1.00 98.44 92 LYS A N 1
ATOM 755 C CA . LYS A 1 92 ? -12.860 -10.963 6.034 1.00 98.44 92 LYS A CA 1
ATOM 756 C C . LYS A 1 92 ? -12.064 -9.690 5.762 1.00 98.44 92 LYS A C 1
ATOM 758 O O . LYS A 1 92 ? -12.000 -8.801 6.608 1.00 98.44 92 LYS A O 1
ATOM 763 N N . GLN A 1 93 ? -11.464 -9.599 4.583 1.00 98.44 93 GLN A N 1
ATOM 764 C CA . GLN A 1 93 ? -10.607 -8.488 4.189 1.00 98.44 93 GLN A CA 1
ATOM 765 C C . GLN A 1 93 ? -11.075 -7.866 2.875 1.00 98.44 93 GLN A C 1
ATOM 767 O O . GLN A 1 93 ? -11.367 -8.571 1.905 1.00 98.44 93 GLN A O 1
ATOM 772 N N . ALA A 1 94 ? -11.082 -6.536 2.842 1.00 98.25 94 ALA A N 1
ATOM 773 C CA . ALA A 1 94 ? -11.184 -5.736 1.636 1.00 98.25 94 ALA A CA 1
ATOM 774 C C . ALA A 1 94 ? -9.764 -5.323 1.230 1.00 98.25 94 ALA A C 1
ATOM 776 O O . ALA A 1 94 ? -9.197 -4.366 1.763 1.00 98.25 94 ALA A O 1
ATOM 777 N N . LEU A 1 95 ? -9.161 -6.100 0.327 1.00 98.25 95 LEU A N 1
ATOM 778 C CA . LEU A 1 95 ? -7.830 -5.819 -0.196 1.00 98.25 95 LEU A CA 1
ATOM 779 C C . LEU A 1 95 ? -7.940 -4.807 -1.335 1.00 98.25 95 LEU A C 1
ATOM 781 O O . LEU A 1 95 ? -8.603 -5.082 -2.337 1.00 98.25 95 LEU A O 1
ATOM 785 N N . PHE A 1 96 ? -7.237 -3.690 -1.197 1.00 98.12 96 PHE A N 1
ATOM 786 C CA . PHE A 1 96 ? -7.083 -2.664 -2.218 1.00 98.12 96 PHE A CA 1
ATOM 787 C C . PHE A 1 96 ? -5.615 -2.575 -2.627 1.00 98.12 96 PHE A C 1
ATOM 789 O O . PHE A 1 96 ? -4.746 -2.362 -1.780 1.00 98.12 96 PHE A O 1
ATOM 796 N N . VAL A 1 97 ? -5.341 -2.746 -3.918 1.00 98.19 97 VAL A N 1
ATOM 797 C CA . VAL A 1 97 ? -4.004 -2.602 -4.493 1.00 98.19 97 VAL A CA 1
ATOM 798 C C . VAL A 1 97 ? -4.059 -1.555 -5.596 1.00 98.19 97 VAL A C 1
ATOM 800 O O . VAL A 1 97 ? -4.774 -1.725 -6.579 1.00 98.19 97 VAL A O 1
ATOM 803 N N . ASP A 1 98 ? -3.330 -0.465 -5.397 1.00 96.75 98 ASP A N 1
ATOM 804 C CA . ASP A 1 98 ? -3.231 0.650 -6.338 1.00 96.75 98 ASP A CA 1
ATOM 805 C C . ASP A 1 98 ? -1.862 0.609 -7.011 1.00 96.75 98 ASP A C 1
ATOM 807 O O . ASP A 1 98 ? -0.821 0.531 -6.345 1.00 96.75 98 ASP A O 1
ATOM 811 N N . SER A 1 99 ? -1.853 0.636 -8.331 1.00 96.88 99 SER A N 1
ATOM 812 C CA . SER A 1 99 ? -0.637 0.602 -9.120 1.00 96.88 99 SER A CA 1
ATOM 813 C C . SER A 1 99 ? -0.191 2.023 -9.459 1.00 96.88 99 SER A C 1
ATOM 815 O O . SER A 1 99 ? -0.984 2.957 -9.585 1.00 96.88 99 SER A O 1
ATOM 817 N N . LYS A 1 100 ? 1.120 2.231 -9.555 1.00 95.62 100 LYS A N 1
ATOM 818 C CA . LYS A 1 100 ? 1.694 3.502 -10.002 1.00 95.62 100 LYS A CA 1
ATOM 819 C C . LYS A 1 100 ? 2.907 3.233 -10.862 1.00 95.62 100 LYS A C 1
ATOM 821 O O . LYS A 1 100 ? 3.808 2.524 -10.431 1.00 95.62 100 LYS A O 1
ATOM 826 N N . ALA A 1 101 ? 2.995 3.879 -12.013 1.00 96.00 101 ALA A N 1
ATOM 827 C CA . ALA A 1 101 ? 4.233 3.943 -12.772 1.00 96.00 101 ALA A CA 1
ATOM 828 C C . ALA A 1 101 ? 4.822 5.349 -12.667 1.00 96.00 101 ALA A C 1
ATOM 830 O O . ALA A 1 101 ? 4.186 6.335 -13.042 1.00 96.00 101 ALA A O 1
ATOM 831 N N . GLU A 1 102 ? 6.042 5.464 -12.147 1.00 94.88 102 GLU A N 1
ATOM 832 C CA . GLU A 1 102 ? 6.751 6.743 -12.084 1.00 94.88 102 GLU A CA 1
ATOM 833 C C . GLU A 1 102 ? 8.200 6.590 -12.547 1.00 94.88 102 GLU A C 1
ATOM 835 O O . GLU A 1 102 ? 8.816 5.530 -12.409 1.00 94.88 102 GLU A O 1
ATOM 840 N N . LYS A 1 103 ? 8.763 7.690 -13.054 1.00 95.12 103 LYS A N 1
ATOM 841 C CA . LYS A 1 103 ? 10.187 7.759 -13.373 1.00 95.12 103 LYS A CA 1
ATOM 842 C C . LYS A 1 103 ? 11.036 7.557 -12.114 1.00 95.12 103 LYS A C 1
ATOM 844 O O . LYS A 1 103 ? 10.612 7.890 -10.999 1.00 95.12 103 LYS A O 1
ATOM 849 N N . LEU A 1 104 ? 12.242 7.025 -12.295 1.00 93.06 104 LEU A N 1
ATOM 850 C CA . LEU A 1 104 ? 13.151 6.623 -11.219 1.00 93.06 104 LEU A CA 1
ATOM 851 C C . LEU A 1 104 ? 13.451 7.740 -10.198 1.00 93.06 104 LEU A C 1
ATOM 853 O O . LEU A 1 104 ? 13.671 7.453 -9.019 1.00 93.06 104 LEU A O 1
ATOM 857 N N . GLU A 1 105 ? 13.405 9.013 -10.594 1.00 91.75 105 GLU A N 1
ATOM 858 C CA . GLU A 1 105 ? 13.600 10.157 -9.692 1.00 91.75 105 GLU A CA 1
ATOM 859 C C . GLU A 1 105 ? 12.491 10.254 -8.629 1.00 91.75 105 GLU A C 1
ATOM 861 O O . GLU A 1 105 ? 12.719 10.721 -7.511 1.00 91.75 105 GLU A O 1
ATOM 866 N N . GLY A 1 106 ? 11.284 9.780 -8.955 1.00 90.75 106 GLY A N 1
ATOM 867 C CA . GLY A 1 106 ? 10.121 9.773 -8.073 1.00 90.75 106 GLY A CA 1
ATOM 868 C C . GLY A 1 106 ? 10.082 8.604 -7.089 1.00 90.75 106 GLY A C 1
ATOM 869 O O . GLY A 1 106 ? 9.255 8.620 -6.177 1.00 90.75 106 GLY A O 1
ATOM 870 N N . GLN A 1 107 ? 10.955 7.598 -7.213 1.00 93.62 107 GLN A N 1
ATOM 871 C CA . GLN A 1 107 ? 10.838 6.294 -6.534 1.00 93.62 107 GLN A CA 1
ATOM 872 C C . GLN A 1 107 ? 10.736 6.338 -4.998 1.00 93.62 107 GLN A C 1
ATOM 874 O O . GLN A 1 107 ? 10.328 5.366 -4.385 1.00 93.62 107 GLN A O 1
ATOM 879 N N . ARG A 1 108 ? 11.090 7.455 -4.350 1.00 96.06 108 ARG A N 1
ATOM 880 C CA . ARG A 1 108 ? 11.140 7.582 -2.880 1.00 96.06 108 ARG A CA 1
ATOM 881 C C . ARG A 1 108 ? 9.789 7.859 -2.212 1.00 96.06 108 ARG A C 1
ATOM 883 O O . ARG A 1 108 ? 9.703 7.836 -0.984 1.00 96.06 108 ARG A O 1
ATOM 890 N N . THR A 1 109 ? 8.761 8.187 -2.990 1.00 96.94 109 THR A N 1
ATOM 891 C CA . THR A 1 109 ? 7.439 8.558 -2.466 1.00 96.94 109 THR A CA 1
ATOM 892 C C . THR A 1 109 ? 6.318 8.009 -3.334 1.00 96.94 109 THR A C 1
ATOM 894 O O . THR A 1 109 ? 6.526 7.819 -4.527 1.00 96.94 109 THR A O 1
ATOM 897 N N . ALA A 1 110 ? 5.111 7.859 -2.798 1.00 95.62 110 ALA A N 1
ATOM 898 C CA . ALA A 1 110 ? 3.900 7.648 -3.598 1.00 95.62 110 ALA A CA 1
ATOM 899 C C . ALA A 1 110 ? 2.929 8.812 -3.388 1.00 95.62 110 ALA A C 1
ATOM 901 O O . ALA A 1 110 ? 2.748 9.246 -2.256 1.00 95.62 110 ALA A O 1
ATOM 902 N N . THR A 1 111 ? 2.297 9.327 -4.448 1.00 95.12 111 THR A N 1
ATOM 903 C CA . THR A 1 111 ? 1.248 10.358 -4.312 1.00 95.12 111 THR A CA 1
ATOM 904 C C . THR A 1 111 ? -0.121 9.703 -4.159 1.00 95.12 111 THR A C 1
ATOM 906 O O . THR A 1 111 ? -0.527 8.937 -5.028 1.00 95.12 111 THR A O 1
ATOM 909 N N . LEU A 1 112 ? -0.836 10.029 -3.086 1.00 94.31 112 LEU A N 1
ATOM 910 C CA . LEU A 1 112 ? -2.137 9.466 -2.745 1.00 94.31 112 LEU A CA 1
ATOM 911 C C . LEU A 1 112 ? -3.239 10.529 -2.779 1.00 94.31 112 LEU A C 1
ATOM 913 O O . LEU A 1 112 ? -3.030 11.690 -2.408 1.00 94.31 112 LEU A O 1
ATOM 917 N N . GLN A 1 113 ? -4.426 10.097 -3.190 1.00 93.38 113 GLN A N 1
ATOM 918 C CA . GLN A 1 113 ? -5.693 10.800 -2.995 1.00 93.38 113 GLN A CA 1
ATOM 919 C C . GLN A 1 113 ? -6.355 10.333 -1.693 1.00 93.38 113 GLN A C 1
ATOM 921 O O . GLN A 1 113 ? -6.084 9.229 -1.224 1.00 93.38 113 GLN A O 1
ATOM 926 N N . THR A 1 114 ? -7.258 11.139 -1.128 1.00 94.31 114 THR A N 1
ATOM 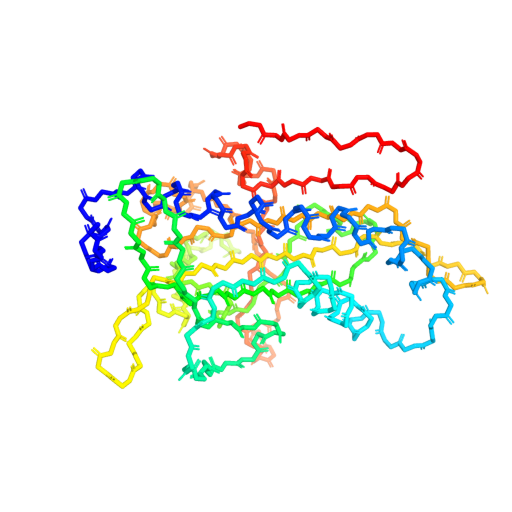927 C CA . THR A 1 114 ? -7.968 10.797 0.122 1.00 94.31 114 THR A CA 1
ATOM 928 C C . THR A 1 114 ? -8.747 9.484 0.037 1.00 94.31 114 THR A C 1
ATOM 930 O O . THR A 1 114 ? -8.863 8.788 1.036 1.00 94.31 114 THR A O 1
ATOM 933 N N . SER A 1 115 ? -9.201 9.080 -1.153 1.00 93.31 115 SER A N 1
ATOM 934 C CA . SER A 1 115 ? -9.894 7.802 -1.380 1.00 93.31 115 SER A CA 1
ATOM 935 C C . SER A 1 115 ? -9.008 6.561 -1.320 1.00 93.31 115 SER A C 1
ATOM 937 O O . SER A 1 115 ? -9.520 5.455 -1.462 1.00 93.31 115 SER A O 1
ATOM 939 N N . GLN A 1 116 ? -7.695 6.728 -1.164 1.00 94.62 116 GLN A N 1
ATOM 940 C CA . GLN A 1 116 ? -6.716 5.640 -1.186 1.00 94.62 116 GLN A CA 1
ATOM 941 C C . GLN A 1 116 ? -6.103 5.374 0.195 1.00 94.62 116 GLN A C 1
ATOM 943 O O . GLN A 1 116 ? -5.105 4.674 0.295 1.00 94.62 116 GLN A O 1
ATOM 948 N N . PHE A 1 117 ? -6.634 5.965 1.265 1.00 96.00 117 PHE A N 1
ATOM 949 C CA . PHE A 1 117 ? -6.198 5.684 2.631 1.00 96.00 117 PHE A CA 1
ATOM 950 C C . PHE A 1 117 ? -7.314 6.002 3.626 1.00 96.00 117 PHE A C 1
ATOM 952 O O . PHE A 1 117 ? -8.225 6.775 3.333 1.00 96.00 117 PHE A O 1
ATOM 959 N N . SER A 1 118 ? -7.232 5.391 4.805 1.00 97.38 118 SER A N 1
ATOM 960 C CA . SER A 1 118 ? -8.233 5.521 5.872 1.00 97.38 118 SER A CA 1
ATOM 961 C C . SER A 1 118 ? -7.762 6.321 7.088 1.00 97.38 118 SER A C 1
ATOM 963 O O . SER A 1 118 ? -8.546 6.595 7.988 1.00 97.38 118 SER A O 1
ATOM 965 N N . MET A 1 119 ? -6.473 6.654 7.148 1.00 97.69 119 MET A N 1
ATOM 966 C CA . MET A 1 119 ? -5.887 7.479 8.207 1.00 97.69 119 MET A CA 1
ATOM 967 C C . MET A 1 119 ? -6.202 8.969 8.020 1.00 97.69 119 MET A C 1
ATOM 969 O O . MET A 1 119 ? -6.519 9.424 6.922 1.00 97.69 119 MET A O 1
ATOM 973 N N . PHE A 1 120 ? -6.032 9.751 9.077 1.00 98.06 120 PHE A N 1
ATOM 974 C CA . PHE A 1 120 ? -5.865 11.194 8.984 1.00 98.06 120 PHE A CA 1
ATOM 975 C C . PHE A 1 120 ? -4.443 11.537 8.530 1.00 98.06 120 PHE A C 1
ATOM 977 O O . PHE A 1 120 ? -3.464 10.884 8.902 1.00 98.06 120 PHE A O 1
ATOM 984 N N . VAL A 1 121 ? -4.336 12.602 7.742 1.00 97.56 121 VAL A N 1
ATOM 985 C CA . VAL A 1 121 ? -3.083 13.275 7.408 1.00 97.56 121 VAL A CA 1
ATOM 986 C C . VAL A 1 121 ? -2.927 14.462 8.344 1.00 97.56 121 VAL A C 1
ATOM 988 O O . VAL A 1 121 ? -3.527 15.511 8.106 1.00 97.56 121 VAL A O 1
ATOM 991 N N . ARG A 1 122 ? -2.105 14.295 9.379 1.00 97.44 122 ARG A N 1
ATOM 992 C CA . ARG A 1 122 ? -1.636 15.358 10.274 1.00 97.44 122 ARG A CA 1
ATOM 993 C C . ARG A 1 122 ? -0.239 15.773 9.822 1.00 97.44 122 ARG A C 1
ATOM 995 O O . ARG A 1 122 ? 0.680 14.957 9.853 1.00 97.44 122 ARG A O 1
ATOM 1002 N N . GLN A 1 123 ? -0.075 17.008 9.347 1.00 95.12 123 GLN A N 1
ATOM 1003 C CA . GLN A 1 123 ? 1.236 17.537 8.938 1.00 95.12 123 GLN A CA 1
ATOM 1004 C C . GLN A 1 123 ? 1.293 19.065 9.013 1.00 95.12 123 GLN A C 1
ATOM 1006 O O . GLN A 1 123 ? 0.263 19.741 9.027 1.00 95.12 123 GLN A O 1
ATOM 1011 N N . ILE A 1 124 ? 2.506 19.614 8.976 1.00 92.81 124 ILE A N 1
ATOM 1012 C CA . ILE A 1 124 ? 2.734 21.047 8.776 1.00 92.81 124 ILE A CA 1
ATOM 1013 C C . ILE A 1 124 ? 2.852 21.332 7.272 1.00 92.81 124 ILE A C 1
ATOM 1015 O O . ILE A 1 124 ? 3.697 20.761 6.579 1.00 92.81 124 ILE A O 1
ATOM 1019 N N . ARG A 1 125 ? 2.025 22.240 6.745 1.00 88.69 125 ARG A N 1
ATOM 1020 C CA . ARG A 1 125 ? 2.042 22.682 5.344 1.00 88.69 125 ARG A CA 1
ATOM 1021 C C . ARG A 1 125 ? 2.051 24.206 5.277 1.00 88.69 125 ARG A C 1
ATOM 1023 O O . ARG A 1 125 ? 1.158 24.856 5.804 1.00 88.69 125 ARG A O 1
ATOM 1030 N N . ALA A 1 126 ? 3.054 24.768 4.598 1.00 86.62 126 ALA A N 1
ATOM 1031 C CA . ALA A 1 126 ? 3.241 26.221 4.473 1.00 86.62 126 ALA A CA 1
ATOM 1032 C C . ALA A 1 126 ? 3.222 26.961 5.832 1.00 86.62 126 ALA A C 1
ATOM 1034 O O . ALA A 1 126 ? 2.665 28.047 5.947 1.00 86.62 126 ALA A O 1
ATOM 1035 N N . GLY A 1 127 ? 3.803 26.344 6.868 1.00 87.75 127 GLY A N 1
ATOM 1036 C CA . GLY A 1 127 ? 3.848 26.885 8.232 1.00 87.75 127 GLY A CA 1
ATOM 1037 C C . GLY A 1 127 ? 2.576 26.678 9.063 1.00 87.75 127 GLY A C 1
ATOM 1038 O O . GLY A 1 127 ? 2.613 26.914 10.264 1.00 87.75 127 GLY A O 1
ATOM 1039 N N . GLY A 1 128 ? 1.479 26.203 8.465 1.00 91.88 128 GLY A N 1
ATOM 1040 C CA . GLY A 1 128 ? 0.234 25.891 9.169 1.00 91.88 128 GLY A CA 1
ATOM 1041 C C . GLY A 1 128 ? 0.080 24.402 9.464 1.00 91.88 128 GLY A C 1
ATOM 1042 O O . GLY A 1 128 ? 0.501 23.558 8.672 1.00 91.88 128 GLY A O 1
ATOM 1043 N N . GLN A 1 129 ? -0.554 24.072 10.588 1.00 94.75 129 GLN A N 1
ATOM 1044 C CA . GLN A 1 129 ? -0.992 22.706 10.865 1.00 94.75 129 GLN A CA 1
ATOM 1045 C C . GLN A 1 129 ? -2.227 22.382 10.025 1.00 94.75 129 GLN A C 1
ATOM 1047 O O . GLN A 1 129 ? -3.143 23.198 9.916 1.00 94.75 129 GLN A O 1
ATOM 1052 N N . ILE A 1 130 ? -2.245 21.195 9.426 1.00 94.00 130 ILE A N 1
ATOM 1053 C CA . ILE A 1 130 ? -3.412 20.678 8.718 1.00 94.00 130 ILE A CA 1
ATOM 1054 C C . ILE A 1 130 ? -3.749 19.276 9.210 1.00 94.00 130 ILE A C 1
ATOM 1056 O O . ILE A 1 130 ? -2.858 18.471 9.487 1.00 94.00 130 ILE A O 1
ATOM 1060 N N . GLU A 1 131 ? -5.045 18.992 9.247 1.00 96.50 131 GLU A N 1
ATOM 1061 C CA . GLU A 1 131 ? -5.597 17.673 9.518 1.00 96.50 131 GLU A CA 1
ATOM 1062 C C . GLU A 1 131 ? -6.650 17.363 8.456 1.00 96.50 131 GLU A C 1
ATOM 1064 O O . GLU A 1 131 ? -7.626 18.095 8.292 1.00 96.50 131 GLU A O 1
ATOM 1069 N N . VAL A 1 132 ? -6.412 16.313 7.672 1.00 96.44 132 VAL A N 1
ATOM 1070 C CA . VAL A 1 132 ? -7.301 15.914 6.574 1.00 96.44 132 VAL A CA 1
ATOM 1071 C C . VAL A 1 132 ? -7.593 14.426 6.677 1.00 96.44 132 VAL A C 1
ATOM 1073 O O . VAL A 1 132 ? -6.675 13.613 6.618 1.00 96.44 132 VAL A O 1
ATOM 1076 N N . ALA A 1 133 ? -8.868 14.066 6.801 1.00 97.31 133 ALA A N 1
ATOM 1077 C CA . ALA A 1 133 ? -9.295 12.673 6.846 1.00 97.31 133 ALA A CA 1
ATOM 1078 C C . ALA A 1 133 ? -9.145 11.985 5.479 1.00 97.31 133 ALA A C 1
ATOM 1080 O O . ALA A 1 133 ? -9.509 12.543 4.436 1.00 97.31 133 ALA A O 1
ATOM 1081 N N . GLY A 1 134 ? -8.651 10.748 5.489 1.00 96.38 134 GLY A N 1
ATOM 1082 C CA . GLY A 1 134 ? -8.870 9.808 4.397 1.00 96.38 134 GLY A CA 1
ATOM 1083 C C . GLY A 1 134 ? -10.355 9.479 4.261 1.00 96.38 134 GLY A C 1
ATOM 1084 O O . GLY A 1 134 ? -11.106 9.539 5.232 1.00 96.38 134 GLY A O 1
ATOM 1085 N N . SER A 1 135 ? -10.799 9.158 3.049 1.00 95.38 135 SER A N 1
ATOM 1086 C CA . SER A 1 135 ? -12.199 8.808 2.779 1.00 95.38 135 SER A CA 1
ATOM 1087 C C . SER A 1 135 ? -12.439 7.306 2.661 1.00 95.38 135 SER A C 1
ATOM 1089 O O . SER A 1 135 ? -13.588 6.885 2.532 1.00 95.38 135 SER A O 1
ATOM 1091 N N . LEU A 1 136 ? -11.386 6.486 2.719 1.00 95.25 136 LEU A N 1
ATOM 1092 C CA . LEU A 1 136 ? -11.536 5.039 2.809 1.00 95.25 136 LEU A CA 1
ATOM 1093 C C . LEU A 1 136 ? -11.875 4.648 4.252 1.00 95.25 136 LEU A C 1
ATOM 1095 O O . LEU A 1 136 ? -11.237 5.117 5.189 1.00 95.25 136 LEU A O 1
ATOM 1099 N N . SER A 1 137 ? -12.857 3.770 4.449 1.00 96.25 137 SER A N 1
ATOM 1100 C CA . SER A 1 137 ? -13.187 3.312 5.801 1.00 96.25 137 SER A CA 1
ATOM 1101 C C . SER A 1 137 ? -12.118 2.339 6.327 1.00 96.25 137 SER A C 1
ATOM 1103 O O . SER A 1 137 ? -11.737 1.426 5.585 1.00 96.25 137 SER A O 1
ATOM 1105 N N . PRO A 1 138 ? -11.659 2.459 7.590 1.00 97.88 138 PRO A N 1
ATOM 1106 C CA . PRO A 1 138 ? -10.774 1.473 8.217 1.00 97.88 138 PRO A CA 1
ATOM 1107 C C . PRO A 1 138 ? -11.379 0.061 8.217 1.00 97.88 138 PRO A C 1
ATOM 1109 O O . PRO A 1 138 ? -10.674 -0.922 7.990 1.00 97.88 138 PRO A O 1
ATOM 1112 N N . ILE A 1 139 ? -12.695 -0.025 8.418 1.00 98.00 139 ILE A N 1
ATOM 1113 C CA . ILE A 1 139 ? -13.497 -1.244 8.299 1.00 98.00 139 ILE A CA 1
ATOM 1114 C C . ILE A 1 139 ? -14.630 -0.943 7.325 1.00 98.00 139 ILE A C 1
ATOM 1116 O O . ILE A 1 139 ? -15.434 -0.039 7.555 1.00 98.00 139 ILE A O 1
ATOM 1120 N N . LEU A 1 140 ? -14.671 -1.658 6.210 1.00 97.00 140 LEU A N 1
ATOM 1121 C CA . LEU A 1 140 ? -15.687 -1.471 5.188 1.00 97.00 140 LEU A CA 1
ATOM 1122 C C . LEU A 1 140 ? -16.861 -2.412 5.455 1.00 97.00 140 LEU A C 1
ATOM 1124 O O . LEU A 1 140 ? -16.668 -3.624 5.472 1.00 97.00 140 LEU A O 1
ATOM 1128 N N . THR A 1 141 ? -18.065 -1.863 5.596 1.00 96.38 141 THR A N 1
ATOM 1129 C CA . THR A 1 141 ? -19.297 -2.652 5.706 1.00 96.38 141 THR A CA 1
ATOM 1130 C C . THR A 1 141 ? -19.973 -2.754 4.342 1.00 96.38 141 THR A C 1
ATOM 1132 O O . THR A 1 141 ? -20.261 -1.735 3.707 1.00 96.38 141 THR A O 1
ATOM 1135 N N . VAL A 1 142 ? -20.243 -3.974 3.875 1.00 94.06 142 VAL A N 1
ATOM 1136 C CA . VAL A 1 142 ? -20.956 -4.240 2.618 1.00 94.06 142 VAL A CA 1
ATOM 1137 C C . VAL A 1 142 ? -21.971 -5.353 2.839 1.00 94.06 142 VAL A C 1
ATOM 1139 O O . VAL A 1 142 ? -21.578 -6.459 3.185 1.00 94.06 142 VAL A O 1
ATOM 1142 N N . ARG A 1 143 ? -23.262 -5.077 2.592 1.00 89.31 143 ARG A N 1
ATOM 1143 C CA . ARG A 1 143 ? -24.369 -6.041 2.791 1.00 89.31 143 ARG A CA 1
ATOM 1144 C C . ARG A 1 143 ? -24.292 -6.731 4.165 1.00 89.31 143 ARG A C 1
ATOM 1146 O O . ARG A 1 143 ? -24.296 -7.952 4.245 1.00 89.31 143 ARG A O 1
ATOM 1153 N N . ASP A 1 144 ? -24.151 -5.914 5.209 1.00 90.81 144 ASP A N 1
ATOM 1154 C CA . ASP A 1 144 ? -24.072 -6.314 6.625 1.00 90.81 144 ASP A CA 1
ATOM 1155 C C . ASP A 1 144 ? -22.821 -7.104 7.041 1.00 90.81 144 ASP A C 1
ATOM 1157 O O . ASP A 1 144 ? -22.662 -7.436 8.213 1.00 90.81 144 ASP A O 1
ATOM 1161 N N . ASP A 1 145 ? -21.890 -7.336 6.116 1.00 96.06 145 ASP A N 1
ATOM 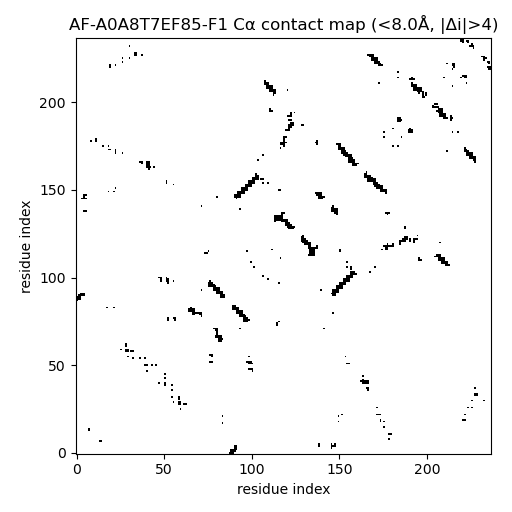1162 C CA . ASP A 1 145 ? -20.589 -7.915 6.415 1.00 96.06 145 ASP A CA 1
ATOM 1163 C C . ASP A 1 145 ? -19.522 -6.839 6.579 1.00 96.06 145 ASP A C 1
ATOM 1165 O O . ASP A 1 145 ? -19.378 -5.949 5.737 1.00 96.06 145 ASP A O 1
ATOM 1169 N N . ASP A 1 146 ? -18.713 -6.978 7.624 1.00 97.56 146 ASP A N 1
ATOM 1170 C CA . ASP A 1 146 ? -17.552 -6.131 7.857 1.00 97.56 146 ASP A CA 1
ATOM 1171 C C . ASP A 1 146 ? -16.284 -6.750 7.270 1.00 97.56 146 ASP A C 1
ATOM 1173 O O . ASP A 1 146 ? -16.040 -7.956 7.363 1.00 97.56 146 ASP A O 1
ATOM 1177 N N . TYR A 1 147 ? -15.453 -5.893 6.683 1.00 98.44 147 TYR A N 1
ATOM 1178 C CA . TYR A 1 147 ? -14.181 -6.251 6.075 1.00 98.44 147 TYR A CA 1
ATOM 1179 C C . TYR A 1 147 ? -13.092 -5.326 6.605 1.00 98.44 147 TYR A C 1
ATOM 1181 O O . TYR A 1 147 ? -13.220 -4.104 6.505 1.00 98.44 147 TYR A O 1
ATOM 1189 N N . ILE A 1 148 ? -11.987 -5.881 7.113 1.00 98.44 148 ILE A N 1
ATOM 1190 C CA . ILE A 1 148 ? -10.822 -5.044 7.415 1.00 98.44 148 ILE A CA 1
ATOM 1191 C C . ILE A 1 148 ? -10.238 -4.519 6.103 1.00 98.44 148 ILE A C 1
ATOM 1193 O O . ILE A 1 148 ? -9.970 -5.288 5.174 1.00 98.44 148 ILE A O 1
ATOM 1197 N N . THR A 1 149 ? -10.063 -3.207 6.007 1.00 98.12 149 THR A N 1
ATOM 1198 C CA . THR A 1 149 ? -9.471 -2.580 4.828 1.00 98.12 149 THR A CA 1
ATOM 1199 C C . THR A 1 149 ? -7.955 -2.707 4.883 1.00 98.12 149 THR A C 1
ATOM 1201 O O . THR A 1 149 ? -7.326 -2.340 5.875 1.00 98.12 149 THR A O 1
ATOM 1204 N N . THR A 1 150 ? -7.339 -3.153 3.794 1.00 98.50 150 THR A N 1
ATOM 1205 C CA . THR A 1 150 ? -5.879 -3.149 3.648 1.00 98.50 150 THR A CA 1
ATOM 1206 C C . THR A 1 150 ? -5.515 -2.512 2.324 1.00 98.50 150 THR A C 1
ATOM 1208 O O . THR A 1 150 ? -5.992 -2.955 1.281 1.00 98.50 150 THR A O 1
ATOM 1211 N N . THR A 1 151 ? -4.669 -1.482 2.373 1.00 98.25 151 THR A N 1
ATOM 1212 C CA . THR A 1 151 ? -4.237 -0.755 1.176 1.00 98.25 151 THR A CA 1
ATOM 1213 C C . THR A 1 151 ? -2.761 -0.994 0.910 1.00 98.25 151 THR A C 1
ATOM 1215 O O . THR A 1 151 ? -1.912 -0.733 1.763 1.00 98.25 151 THR A O 1
ATOM 1218 N N . ILE A 1 152 ? -2.454 -1.466 -0.293 1.00 98.62 152 ILE A N 1
ATOM 1219 C CA . ILE A 1 152 ? -1.093 -1.693 -0.769 1.00 98.62 152 ILE A CA 1
ATOM 1220 C C . ILE A 1 152 ? -0.893 -0.913 -2.066 1.00 98.62 152 ILE A C 1
ATOM 1222 O O . ILE A 1 152 ? -1.789 -0.831 -2.898 1.00 98.62 152 ILE A O 1
ATOM 1226 N N . PHE A 1 153 ? 0.293 -0.349 -2.246 1.00 97.19 153 PHE A N 1
ATOM 1227 C CA . PHE A 1 153 ? 0.700 0.273 -3.497 1.00 97.19 153 PHE A CA 1
ATOM 1228 C C . PHE A 1 153 ? 1.764 -0.572 -4.166 1.00 97.19 153 PHE A C 1
ATOM 1230 O O . PHE A 1 153 ? 2.707 -0.989 -3.494 1.00 97.19 153 PHE A O 1
ATOM 1237 N N . VAL A 1 154 ? 1.642 -0.768 -5.474 1.00 98.44 154 VAL A N 1
ATOM 1238 C CA . VAL A 1 154 ? 2.685 -1.361 -6.314 1.00 98.44 154 VAL A CA 1
ATOM 1239 C C . VAL A 1 154 ? 3.203 -0.273 -7.237 1.00 98.44 154 VAL A C 1
ATOM 1241 O O . VAL A 1 154 ? 2.491 0.232 -8.098 1.00 98.44 154 VAL A O 1
ATOM 1244 N N . LYS A 1 155 ? 4.448 0.135 -7.024 1.00 98.00 155 LYS A N 1
ATOM 1245 C CA . LYS A 1 155 ? 5.079 1.221 -7.757 1.00 98.00 155 LYS A CA 1
ATOM 1246 C C . LYS A 1 155 ? 6.158 0.694 -8.693 1.00 98.00 155 LYS A C 1
ATOM 1248 O O . LYS A 1 155 ? 7.222 0.283 -8.242 1.00 98.00 155 LYS A O 1
ATOM 1253 N N . TYR A 1 156 ? 5.908 0.782 -9.989 1.00 98.12 156 TYR A N 1
ATOM 1254 C CA . TYR A 1 156 ? 6.839 0.444 -11.055 1.00 98.12 156 TYR A CA 1
ATOM 1255 C C . TYR A 1 156 ? 7.744 1.642 -11.347 1.00 98.12 156 TYR A C 1
ATOM 1257 O O . TYR A 1 156 ? 7.293 2.681 -11.838 1.00 98.12 156 TYR A O 1
ATOM 1265 N N . ASN A 1 157 ? 9.025 1.515 -11.009 1.00 97.81 157 ASN A N 1
ATOM 1266 C CA . ASN A 1 157 ? 10.014 2.562 -11.230 1.00 97.81 157 ASN A CA 1
ATOM 1267 C C . ASN A 1 157 ? 10.733 2.292 -12.550 1.00 97.81 157 ASN A C 1
ATOM 1269 O O . ASN A 1 157 ? 11.434 1.284 -12.678 1.00 97.81 157 ASN A O 1
ATOM 1273 N N . TYR A 1 158 ? 10.584 3.190 -13.517 1.00 96.69 158 TYR A N 1
ATOM 1274 C CA . TYR A 1 158 ? 11.133 3.010 -14.861 1.00 96.69 158 TYR A CA 1
ATOM 1275 C C . TYR A 1 158 ? 12.016 4.187 -15.287 1.00 96.69 158 TYR A C 1
ATOM 1277 O O . TYR A 1 158 ? 12.041 5.248 -14.656 1.00 96.69 158 TYR A O 1
ATOM 1285 N N . VAL A 1 159 ? 12.761 3.986 -16.370 1.00 96.06 159 VAL A N 1
ATOM 1286 C CA . VAL A 1 159 ? 13.405 5.061 -17.132 1.00 96.06 159 VAL A CA 1
ATOM 1287 C C . VAL A 1 159 ? 12.879 5.035 -18.557 1.00 96.06 159 VAL A C 1
ATOM 1289 O O . VAL A 1 159 ? 12.719 3.970 -19.149 1.00 96.06 159 VAL A O 1
ATOM 1292 N N . GLU A 1 160 ? 12.599 6.210 -19.094 1.00 94.12 160 GLU A N 1
ATOM 1293 C CA . GLU A 1 160 ? 12.164 6.374 -20.476 1.00 94.12 160 GLU A CA 1
ATOM 1294 C C . GLU A 1 160 ? 13.396 6.426 -21.385 1.00 94.12 160 GLU A C 1
ATOM 1296 O O . GLU A 1 160 ? 14.379 7.104 -21.072 1.00 94.12 160 GLU A O 1
ATOM 1301 N N . THR A 1 161 ? 13.363 5.695 -22.494 1.00 91.62 161 THR A N 1
ATOM 1302 C CA . THR A 1 161 ? 14.448 5.655 -23.480 1.00 91.62 161 THR A CA 1
ATOM 1303 C C . THR A 1 161 ? 13.897 5.784 -24.895 1.00 91.62 161 THR A C 1
ATOM 1305 O O . THR A 1 161 ? 12.696 5.656 -25.114 1.00 91.62 161 THR A O 1
ATOM 1308 N N . ALA A 1 162 ? 14.780 5.977 -25.878 1.00 86.81 162 ALA A N 1
ATOM 1309 C CA . ALA A 1 162 ? 14.389 6.051 -27.288 1.00 86.81 162 ALA A CA 1
ATOM 1310 C C . ALA A 1 162 ? 13.706 4.772 -27.815 1.00 86.81 162 ALA A C 1
ATOM 1312 O O . ALA A 1 162 ? 13.024 4.828 -28.831 1.00 86.81 162 ALA A O 1
ATOM 1313 N N . VAL A 1 163 ? 13.900 3.631 -27.143 1.00 83.50 163 VAL A N 1
ATOM 1314 C CA . VAL A 1 163 ? 13.373 2.316 -27.547 1.00 83.50 163 VAL A CA 1
ATOM 1315 C C . VAL A 1 163 ? 12.223 1.829 -26.657 1.00 83.50 163 VAL A C 1
ATOM 1317 O O . VAL A 1 163 ? 11.815 0.682 -26.790 1.00 83.50 163 VAL A O 1
ATOM 1320 N N . GLY A 1 164 ? 11.723 2.670 -25.744 1.00 87.19 164 GLY A N 1
ATOM 1321 C CA . GLY A 1 164 ? 10.625 2.337 -24.831 1.00 87.19 164 GLY A CA 1
ATOM 1322 C C . GLY A 1 164 ? 10.957 2.557 -23.354 1.00 87.19 164 GLY A C 1
ATOM 1323 O O . GLY A 1 164 ? 11.988 3.147 -22.998 1.00 87.19 164 GLY A O 1
ATOM 1324 N N . ASN A 1 165 ? 10.071 2.078 -22.479 1.00 94.00 165 ASN A N 1
ATOM 1325 C CA . ASN A 1 165 ? 10.218 2.201 -21.031 1.00 94.00 165 ASN A CA 1
ATOM 1326 C C . ASN A 1 165 ? 10.989 1.005 -20.465 1.00 94.00 165 ASN A C 1
ATOM 1328 O O . ASN A 1 165 ? 10.638 -0.149 -20.675 1.00 94.00 165 ASN A O 1
ATOM 1332 N N . ILE A 1 166 ? 12.048 1.272 -19.704 1.00 95.06 166 ILE A N 1
ATOM 1333 C CA . ILE A 1 166 ? 12.845 0.226 -19.061 1.00 95.06 166 ILE A CA 1
ATOM 1334 C C . ILE A 1 166 ? 12.507 0.199 -17.576 1.00 95.06 166 ILE A C 1
ATOM 1336 O O . ILE A 1 166 ? 12.885 1.112 -16.833 1.00 95.06 166 ILE A O 1
ATOM 1340 N N . LEU A 1 167 ? 11.843 -0.867 -17.131 1.00 96.81 167 LEU A N 1
ATOM 1341 C CA . LEU A 1 167 ? 11.588 -1.119 -15.715 1.00 96.81 167 LEU A CA 1
ATOM 1342 C C . LEU A 1 167 ? 12.917 -1.336 -14.967 1.00 96.81 167 LEU A C 1
ATOM 1344 O O . LEU A 1 167 ? 13.776 -2.102 -15.403 1.00 96.81 167 LEU A O 1
ATOM 1348 N N . LYS A 1 168 ? 13.112 -0.639 -13.844 1.00 96.25 168 LYS A N 1
ATOM 1349 C CA . LYS A 1 168 ? 14.345 -0.690 -13.034 1.00 96.25 168 LYS A CA 1
ATOM 1350 C C . LYS A 1 168 ? 14.145 -1.354 -11.683 1.00 96.25 168 LYS A C 1
ATOM 1352 O O . LYS A 1 168 ? 15.036 -2.051 -11.205 1.00 96.25 168 LYS A O 1
ATOM 1357 N N . SER A 1 169 ? 12.998 -1.132 -11.060 1.00 97.19 169 SER A N 1
ATOM 1358 C CA . SER A 1 169 ? 12.632 -1.751 -9.789 1.00 97.19 169 SER A CA 1
ATOM 1359 C C . SER A 1 169 ? 11.132 -1.639 -9.565 1.00 97.19 169 SER A C 1
ATOM 1361 O O . SER A 1 169 ? 10.457 -0.832 -10.208 1.00 97.19 169 SER A O 1
ATOM 1363 N N . ILE A 1 170 ? 10.616 -2.426 -8.626 1.00 98.31 170 ILE A N 1
ATOM 1364 C CA . ILE A 1 170 ? 9.227 -2.337 -8.185 1.00 98.31 170 ILE A CA 1
ATOM 1365 C C . ILE A 1 170 ? 9.219 -2.117 -6.673 1.00 98.31 170 ILE A C 1
ATOM 1367 O O . ILE A 1 170 ? 9.697 -2.958 -5.913 1.00 98.31 170 ILE A O 1
ATOM 1371 N N . THR A 1 171 ? 8.697 -0.981 -6.223 1.00 98.44 171 THR A N 1
ATOM 1372 C CA . THR A 1 171 ? 8.524 -0.674 -4.799 1.00 98.44 171 THR A CA 1
ATOM 1373 C C . THR A 1 171 ? 7.103 -1.014 -4.383 1.00 98.44 171 THR A C 1
ATOM 1375 O O . THR A 1 171 ? 6.156 -0.530 -4.992 1.00 98.44 171 THR A O 1
ATOM 1378 N N . ILE A 1 172 ? 6.931 -1.805 -3.330 1.00 98.62 172 ILE A N 1
ATOM 1379 C CA . ILE A 1 172 ? 5.615 -2.189 -2.820 1.00 98.62 172 ILE A CA 1
ATOM 1380 C C . ILE A 1 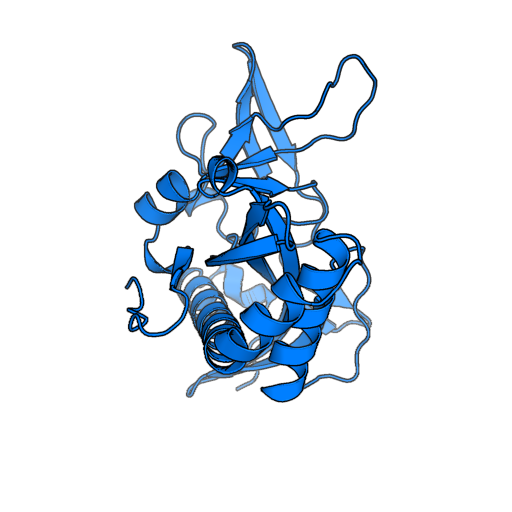172 ? 5.479 -1.680 -1.393 1.00 98.62 172 ILE A C 1
ATOM 1382 O O . ILE A 1 172 ? 6.343 -1.952 -0.561 1.00 98.62 172 ILE A O 1
ATOM 1386 N N . ALA A 1 173 ? 4.415 -0.931 -1.107 1.00 98.62 173 ALA A N 1
ATOM 1387 C CA . ALA A 1 173 ? 4.212 -0.308 0.196 1.00 98.62 173 ALA A CA 1
ATOM 1388 C C . ALA A 1 173 ? 2.824 -0.604 0.773 1.00 98.62 173 ALA A C 1
ATOM 1390 O O . ALA A 1 173 ? 1.822 -0.346 0.113 1.00 98.62 173 ALA A O 1
ATOM 1391 N N . ALA A 1 174 ? 2.759 -1.092 2.013 1.00 98.69 174 ALA A N 1
ATOM 1392 C CA . ALA A 1 174 ? 1.514 -1.243 2.768 1.00 98.69 174 ALA A CA 1
ATOM 1393 C C . ALA A 1 174 ? 1.230 0.029 3.575 1.00 98.69 174 ALA A C 1
ATOM 1395 O O . ALA A 1 174 ? 1.966 0.359 4.512 1.00 98.69 174 ALA A O 1
ATOM 1396 N N . VAL A 1 175 ? 0.154 0.734 3.226 1.00 98.38 175 VAL A N 1
ATOM 1397 C CA . VAL A 1 175 ? -0.281 1.913 3.982 1.00 98.38 175 VAL A CA 1
ATOM 1398 C C . VAL A 1 175 ? -1.014 1.454 5.232 1.00 98.38 175 VAL A C 1
ATOM 1400 O O . VAL A 1 175 ? -1.944 0.657 5.098 1.00 98.38 175 VAL A O 1
ATOM 1403 N N . PRO A 1 176 ? -0.619 1.937 6.424 1.00 98.69 176 PRO A N 1
ATOM 1404 C CA . PRO A 1 176 ? -1.284 1.547 7.655 1.00 98.69 176 PRO A CA 1
ATOM 1405 C C . PRO A 1 176 ? -2.770 1.907 7.621 1.00 98.69 176 PRO A C 1
ATOM 1407 O O . PRO A 1 176 ? -3.165 2.994 7.186 1.00 98.69 176 PRO A O 1
ATOM 1410 N N . ASN A 1 177 ? -3.596 0.980 8.089 1.00 98.69 177 ASN A N 1
ATOM 1411 C CA . ASN A 1 177 ? -5.015 1.190 8.302 1.00 98.69 177 ASN A CA 1
ATOM 1412 C C . ASN A 1 177 ? -5.273 2.340 9.297 1.00 98.69 177 ASN A C 1
ATOM 1414 O O . ASN A 1 177 ? -4.453 2.653 10.157 1.00 98.69 177 ASN A O 1
ATOM 1418 N N . GLY A 1 178 ? -6.454 2.957 9.204 1.00 98.44 178 GLY A N 1
ATOM 1419 C CA . GLY A 1 178 ? -6.871 4.086 10.042 1.00 98.44 178 GLY A CA 1
ATOM 1420 C C . GLY A 1 178 ? -6.878 3.774 11.537 1.00 98.44 178 GLY A C 1
ATOM 1421 O O . GLY A 1 178 ? -6.623 4.661 12.343 1.00 98.44 178 GLY A O 1
ATO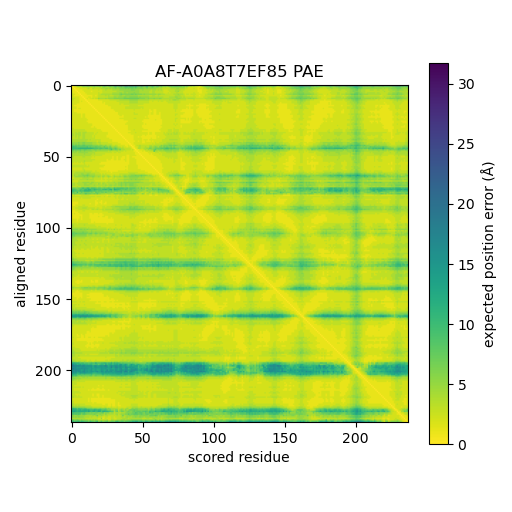M 1422 N N . LEU A 1 179 ? -7.084 2.509 11.914 1.00 98.56 179 LEU A N 1
ATOM 1423 C CA . LEU A 1 179 ? -6.988 2.056 13.305 1.00 98.56 179 LEU A CA 1
ATOM 1424 C C . LEU A 1 179 ? -5.565 2.183 13.879 1.00 98.56 179 LEU A C 1
ATOM 1426 O O . LEU A 1 179 ? -5.397 2.238 15.092 1.00 98.56 179 LEU A O 1
ATOM 1430 N N . LEU A 1 180 ? -4.541 2.277 13.026 1.00 98.69 180 LEU A N 1
ATOM 1431 C CA . LEU A 1 180 ? -3.138 2.438 13.417 1.00 98.69 180 LEU A CA 1
ATOM 1432 C C . LEU A 1 180 ? -2.701 3.916 13.476 1.00 98.69 180 LEU A C 1
ATOM 1434 O O . LEU A 1 180 ? -1.499 4.196 13.503 1.00 98.69 180 LEU A O 1
ATOM 1438 N N . GLN A 1 181 ? -3.648 4.867 13.504 1.00 98.44 181 GLN A N 1
ATOM 1439 C CA . GLN A 1 181 ? -3.375 6.311 13.460 1.00 98.44 181 GLN A CA 1
ATOM 1440 C C . GLN A 1 181 ? -2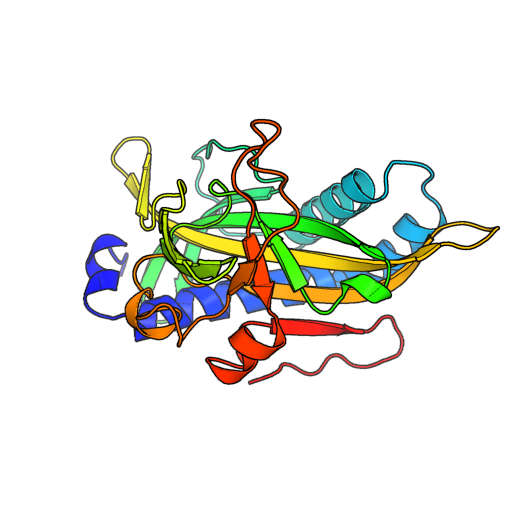.289 6.740 14.449 1.00 98.44 181 GLN A C 1
ATOM 1442 O O . GLN A 1 181 ? -1.298 7.356 14.058 1.00 98.44 181 GLN A O 1
ATOM 1447 N N . GLU A 1 182 ? -2.450 6.365 15.715 1.00 98.12 182 GLU A N 1
ATOM 1448 C CA . GLU A 1 182 ? -1.567 6.799 16.801 1.00 98.12 182 GLU A CA 1
ATOM 1449 C C . GLU A 1 182 ? -0.155 6.194 16.718 1.00 98.12 182 GLU A C 1
ATOM 1451 O O . GLU A 1 182 ? 0.785 6.732 17.295 1.00 98.12 182 GLU A O 1
ATOM 1456 N N . ARG A 1 183 ? 0.045 5.111 15.951 1.00 98.44 183 ARG A N 1
ATOM 1457 C CA . ARG A 1 183 ? 1.382 4.532 15.718 1.00 98.44 183 ARG A CA 1
ATOM 1458 C C . ARG A 1 183 ? 2.135 5.249 14.596 1.00 98.44 183 ARG A C 1
ATOM 1460 O O . ARG A 1 183 ? 3.348 5.465 14.687 1.00 98.44 183 ARG A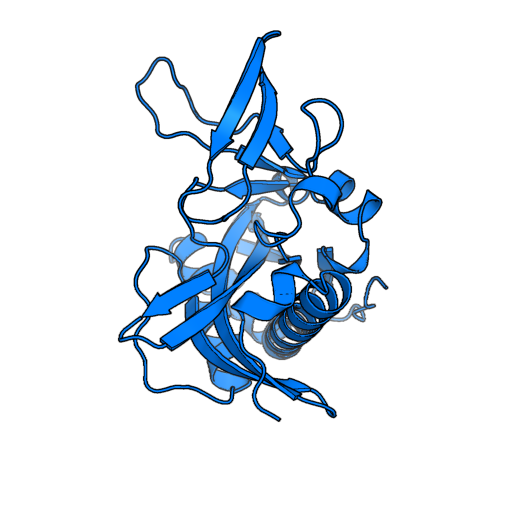 O 1
ATOM 1467 N N . TYR A 1 184 ? 1.425 5.607 13.525 1.00 98.56 184 TYR A N 1
ATOM 1468 C CA . TYR A 1 184 ? 2.043 6.034 12.264 1.00 98.56 184 TYR A CA 1
ATOM 1469 C C . TYR A 1 184 ? 1.918 7.524 11.961 1.00 98.56 184 TYR A C 1
ATOM 1471 O O . TYR A 1 184 ? 2.734 8.044 11.201 1.00 98.56 184 TYR A O 1
ATOM 1479 N N . ASN A 1 185 ? 0.925 8.213 12.520 1.00 98.38 185 ASN A N 1
ATOM 1480 C CA . ASN A 1 185 ? 0.787 9.660 12.403 1.00 98.38 185 ASN A CA 1
ATOM 1481 C C . ASN A 1 185 ? 0.029 10.271 13.604 1.00 98.38 185 ASN A C 1
ATOM 1483 O O . ASN A 1 185 ? -1.048 10.845 13.415 1.00 98.38 185 ASN A O 1
ATOM 1487 N N . PRO A 1 186 ? 0.553 10.136 14.840 1.00 97.94 186 PRO A N 1
ATOM 1488 C CA . PRO A 1 186 ? -0.103 10.671 16.035 1.00 97.94 186 PRO A CA 1
ATOM 1489 C C . PRO A 1 186 ? -0.175 12.204 16.029 1.00 97.94 186 PRO A C 1
ATOM 1491 O O . PRO A 1 186 ? -1.205 12.771 16.389 1.00 97.94 186 PRO A O 1
ATOM 1494 N N . THR A 1 187 ? 0.874 12.892 15.567 1.00 97.75 187 THR A N 1
ATOM 1495 C CA . THR A 1 187 ? 0.944 14.365 15.552 1.00 97.75 187 THR A CA 1
ATOM 1496 C C . THR A 1 187 ? 1.353 14.897 14.179 1.00 97.75 187 THR A C 1
ATOM 1498 O O . THR A 1 187 ? 1.595 14.135 13.246 1.00 97.75 187 THR A O 1
ATOM 1501 N N . VAL A 1 188 ? 1.409 16.221 14.020 1.00 96.69 188 VAL A N 1
ATOM 1502 C CA . VAL A 1 188 ? 1.834 16.848 12.757 1.00 96.69 188 VAL A CA 1
ATOM 1503 C C . VAL A 1 188 ? 3.352 16.776 12.529 1.00 96.69 188 VAL A C 1
ATOM 1505 O O . VAL A 1 188 ? 3.802 16.936 11.394 1.00 96.69 188 VAL A O 1
ATOM 1508 N N . GLU A 1 189 ? 4.135 16.543 13.585 1.00 95.75 189 GLU A N 1
ATOM 1509 C CA . GLU A 1 189 ? 5.594 16.377 13.564 1.00 95.75 189 GLU A CA 1
ATOM 1510 C C . GLU A 1 189 ? 6.016 14.912 13.417 1.00 95.75 189 GLU A C 1
ATOM 1512 O O . GLU A 1 189 ? 7.068 14.627 12.841 1.00 95.75 189 GLU A O 1
ATOM 1517 N N . ASP A 1 190 ? 5.199 13.986 13.924 1.00 97.12 190 ASP A N 1
ATOM 1518 C CA . ASP A 1 190 ? 5.438 12.552 13.841 1.00 97.12 190 ASP A CA 1
ATOM 1519 C C . ASP A 1 190 ? 4.464 11.898 12.854 1.00 97.12 190 ASP A C 1
ATOM 1521 O O . ASP A 1 190 ? 3.283 11.690 13.142 1.00 97.12 190 ASP A O 1
ATOM 1525 N N . GLY A 1 191 ? 4.960 11.585 11.657 1.00 97.25 191 GLY A N 1
ATOM 1526 C CA . GLY A 1 191 ? 4.134 11.069 10.577 1.00 97.25 191 GLY A CA 1
ATOM 1527 C C . GLY A 1 191 ? 4.906 10.404 9.446 1.00 97.25 191 GLY A C 1
ATOM 1528 O O . GLY A 1 191 ? 6.134 10.417 9.380 1.00 97.25 191 GLY A O 1
ATOM 1529 N N . ILE A 1 192 ? 4.146 9.846 8.507 1.00 98.19 192 ILE A N 1
ATOM 1530 C CA . ILE A 1 192 ? 4.648 9.198 7.282 1.00 98.19 192 ILE A CA 1
ATOM 1531 C C . ILE A 1 192 ? 4.375 10.023 6.016 1.00 98.19 192 ILE A C 1
ATOM 1533 O O . ILE A 1 192 ? 4.721 9.616 4.903 1.00 98.19 192 ILE A O 1
ATOM 1537 N N . TRP A 1 193 ? 3.750 11.186 6.182 1.00 97.50 193 TRP A N 1
ATOM 1538 C CA . TRP A 1 193 ? 3.255 12.023 5.101 1.00 97.50 193 TRP A CA 1
ATOM 1539 C C . TRP A 1 193 ? 4.218 13.153 4.746 1.00 97.50 193 TRP A C 1
ATOM 1541 O O . TRP A 1 193 ? 4.940 13.686 5.581 1.00 97.50 193 TRP A O 1
ATOM 1551 N N . LEU A 1 194 ? 4.183 13.542 3.478 1.00 95.62 194 LEU A N 1
ATOM 1552 C CA . LEU A 1 194 ? 4.776 14.756 2.942 1.00 95.62 194 LEU A CA 1
ATOM 1553 C C . LEU A 1 194 ? 3.701 15.537 2.188 1.00 95.62 194 LEU A C 1
ATOM 1555 O O . LEU A 1 194 ? 2.751 14.962 1.640 1.00 95.62 194 LEU A O 1
ATOM 1559 N N . ALA A 1 195 ? 3.909 16.846 2.054 1.00 93.38 195 ALA A N 1
ATOM 1560 C CA . ALA A 1 195 ? 3.040 17.693 1.251 1.00 93.38 195 ALA A CA 1
ATOM 1561 C C . ALA A 1 195 ? 2.910 17.140 -0.182 1.00 93.38 195 ALA A C 1
ATOM 1563 O O . ALA A 1 195 ? 3.913 16.855 -0.853 1.00 93.38 195 ALA A O 1
ATOM 1564 N N . GLY A 1 196 ? 1.668 16.959 -0.638 1.00 88.31 196 GLY A N 1
ATOM 1565 C CA . GLY A 1 196 ? 1.366 16.498 -1.989 1.00 88.31 196 GLY A CA 1
ATOM 1566 C C . GLY A 1 196 ? 1.510 17.590 -3.045 1.00 88.31 196 GLY A C 1
ATOM 1567 O O . GLY A 1 196 ? 1.702 18.764 -2.737 1.00 88.31 196 GLY A O 1
ATOM 1568 N N . ARG A 1 197 ? 1.415 17.183 -4.315 1.00 81.81 197 ARG A N 1
ATOM 1569 C CA . ARG A 1 197 ? 1.611 18.053 -5.490 1.00 81.81 197 ARG A CA 1
ATOM 1570 C C . ARG A 1 197 ? 0.369 18.861 -5.896 1.00 81.81 197 ARG A C 1
ATOM 1572 O O . ARG A 1 197 ? 0.367 19.427 -6.979 1.00 81.81 197 ARG A O 1
ATOM 1579 N N . ASN A 1 198 ? -0.688 18.879 -5.084 1.00 82.19 198 ASN A N 1
ATOM 1580 C CA . ASN A 1 198 ? -1.900 19.615 -5.437 1.00 82.19 198 ASN A CA 1
ATOM 1581 C C . ASN A 1 198 ? -1.681 21.132 -5.334 1.00 82.19 198 ASN A C 1
ATOM 1583 O O . ASN A 1 198 ? -0.928 21.585 -4.465 1.00 82.19 198 ASN A O 1
ATOM 1587 N N . ALA A 1 199 ? -2.392 21.894 -6.165 1.00 75.69 199 ALA A N 1
ATOM 1588 C CA . ALA A 1 199 ? -2.519 23.346 -6.090 1.00 75.69 199 ALA A CA 1
ATOM 1589 C C . ALA A 1 199 ? -3.889 23.731 -5.486 1.00 75.69 199 ALA A C 1
ATOM 1591 O O . ALA A 1 199 ? -4.855 23.911 -6.231 1.00 75.69 199 ALA A O 1
ATOM 1592 N N . PRO A 1 200 ? -4.009 23.889 -4.145 1.00 74.38 200 PRO A N 1
ATOM 1593 C CA . PRO A 1 200 ? -5.276 24.251 -3.500 1.00 74.38 200 PRO A CA 1
ATOM 1594 C C . PRO A 1 200 ? -5.887 25.542 -4.052 1.00 74.38 200 PRO A C 1
ATOM 1596 O O . PRO A 1 200 ? -7.099 25.657 -4.175 1.00 74.38 200 PRO A O 1
ATOM 1599 N N . THR A 1 201 ? -5.039 26.493 -4.450 1.00 74.38 201 THR A N 1
ATOM 1600 C CA . THR A 1 201 ? -5.439 27.777 -5.042 1.00 74.38 201 THR A CA 1
ATOM 1601 C C . THR A 1 201 ? -6.165 27.636 -6.382 1.00 74.38 201 THR A C 1
ATOM 1603 O O . THR A 1 201 ? -6.816 28.579 -6.815 1.00 74.38 201 THR A O 1
ATOM 1606 N N . ARG A 1 202 ? -6.081 26.467 -7.033 1.00 77.06 202 ARG A N 1
ATOM 1607 C CA . ARG A 1 202 ? -6.790 26.131 -8.278 1.00 77.06 202 ARG A CA 1
ATOM 1608 C C . ARG A 1 202 ? -7.994 25.206 -8.054 1.00 77.06 202 ARG A C 1
ATOM 1610 O O . ARG A 1 202 ? -8.546 24.692 -9.019 1.00 77.06 202 ARG A O 1
ATOM 1617 N N . GLY A 1 203 ? -8.380 24.960 -6.799 1.00 76.81 203 GLY A N 1
ATOM 1618 C CA . GLY A 1 203 ? -9.482 24.055 -6.456 1.00 76.81 203 GLY A CA 1
ATOM 1619 C C . GLY A 1 203 ? -9.160 22.570 -6.647 1.00 76.81 203 GLY A C 1
ATOM 1620 O O . GLY A 1 203 ? -10.068 21.743 -6.669 1.00 76.81 203 GLY A O 1
ATOM 1621 N N . GLU A 1 204 ? -7.882 22.203 -6.796 1.00 85.31 204 GLU A N 1
ATOM 1622 C CA . GLU A 1 204 ? -7.492 20.800 -6.929 1.00 85.31 204 GLU A CA 1
ATOM 1623 C C . GLU A 1 204 ? -7.751 20.019 -5.636 1.00 85.31 204 GLU A C 1
ATOM 1625 O O . GLU A 1 204 ? -7.416 20.471 -4.535 1.00 85.31 204 GLU A O 1
ATOM 1630 N N . LEU A 1 205 ? -8.272 18.796 -5.786 1.00 87.88 205 LEU A N 1
ATOM 1631 C CA . LEU A 1 205 ? -8.489 17.874 -4.672 1.00 87.88 205 LEU A CA 1
ATOM 1632 C C . LEU A 1 205 ? -7.205 17.655 -3.867 1.00 87.88 205 LEU A C 1
ATOM 1634 O O . LEU A 1 205 ? -6.094 17.610 -4.408 1.00 87.88 205 LEU A O 1
ATOM 1638 N N . PHE A 1 206 ? -7.371 17.480 -2.557 1.00 90.94 206 PHE A N 1
ATOM 1639 C CA . PHE A 1 206 ? -6.255 17.228 -1.661 1.00 90.94 206 PHE A CA 1
ATOM 1640 C C . PHE A 1 206 ? -5.493 15.966 -2.078 1.00 90.94 206 PHE A C 1
ATOM 1642 O O . PHE A 1 206 ? -6.072 14.900 -2.300 1.00 90.94 206 PHE A O 1
ATOM 1649 N N . ARG A 1 207 ? -4.169 16.099 -2.163 1.00 92.62 207 ARG A N 1
ATOM 1650 C CA . ARG A 1 207 ? -3.242 14.990 -2.375 1.00 92.62 207 ARG A CA 1
ATOM 1651 C C . ARG A 1 207 ? -2.156 15.057 -1.318 1.00 92.62 207 ARG A C 1
ATOM 1653 O O . ARG A 1 207 ? -1.727 16.142 -0.922 1.00 92.62 207 ARG A O 1
ATOM 1660 N N . VAL A 1 208 ? -1.673 13.894 -0.916 1.00 95.62 208 VAL A N 1
ATOM 1661 C CA . VAL A 1 208 ? -0.564 13.732 0.027 1.00 95.62 208 VAL A CA 1
ATOM 1662 C C . VAL A 1 208 ? 0.489 12.833 -0.602 1.00 95.62 208 VAL A C 1
ATOM 1664 O O . VAL A 1 208 ? 0.185 12.072 -1.518 1.00 95.62 208 VAL A O 1
ATOM 1667 N N . ARG A 1 209 ? 1.743 12.931 -0.169 1.00 96.50 209 ARG A N 1
ATOM 1668 C CA . ARG A 1 209 ? 2.774 11.964 -0.547 1.00 96.50 209 ARG A CA 1
ATOM 1669 C C . ARG A 1 209 ? 3.106 11.075 0.639 1.00 96.50 209 ARG A C 1
ATOM 1671 O O . ARG A 1 209 ? 3.455 11.584 1.694 1.00 96.50 209 ARG A O 1
ATOM 1678 N N . LEU A 1 210 ? 3.043 9.765 0.457 1.00 97.75 210 LEU A N 1
ATOM 1679 C CA . LEU A 1 210 ? 3.622 8.808 1.386 1.00 97.75 210 LEU A CA 1
ATOM 1680 C C . LEU A 1 210 ? 5.142 8.815 1.219 1.00 97.75 210 LEU A C 1
ATOM 1682 O O . LEU A 1 210 ? 5.638 8.627 0.105 1.00 97.75 210 LEU A O 1
ATOM 1686 N N . SER A 1 211 ? 5.876 9.022 2.306 1.00 98.06 211 SER A N 1
ATOM 1687 C CA . SER A 1 211 ? 7.332 8.902 2.324 1.00 98.06 211 SER A CA 1
ATOM 1688 C C . SER A 1 211 ? 7.741 7.490 2.709 1.00 98.06 211 SER A C 1
ATOM 1690 O O . SER A 1 211 ? 7.502 7.049 3.834 1.00 98.06 211 SER A O 1
ATOM 1692 N N . PHE A 1 212 ? 8.408 6.792 1.793 1.00 98.19 212 PHE A N 1
ATOM 1693 C CA . PHE A 1 212 ? 8.855 5.426 2.048 1.00 98.19 212 PHE A CA 1
ATOM 1694 C C . PHE A 1 212 ? 9.911 5.357 3.150 1.00 98.19 212 PHE A C 1
ATOM 1696 O O . PHE A 1 212 ? 9.874 4.445 3.966 1.00 98.19 212 PHE A O 1
ATOM 1703 N N . SER A 1 213 ? 10.798 6.350 3.242 1.00 98.00 213 SER A N 1
ATOM 1704 C CA . SER A 1 213 ? 11.819 6.381 4.292 1.00 98.00 213 SER A CA 1
ATOM 1705 C C . SER A 1 213 ? 11.230 6.645 5.679 1.00 98.00 213 SER A C 1
ATOM 1707 O O . SER A 1 213 ? 11.658 6.019 6.643 1.00 98.00 213 SER A O 1
ATOM 1709 N N . LEU A 1 214 ? 10.236 7.537 5.798 1.00 98.25 214 LEU A N 1
ATOM 1710 C CA . LEU A 1 214 ? 9.527 7.757 7.066 1.00 98.25 214 LEU A CA 1
ATOM 1711 C C . LEU A 1 214 ? 8.761 6.499 7.482 1.00 98.25 214 LEU A C 1
ATOM 1713 O O . LEU A 1 214 ? 8.861 6.077 8.632 1.00 98.25 214 LEU A O 1
ATOM 1717 N N . LEU A 1 215 ? 8.060 5.868 6.536 1.00 98.56 215 LEU A N 1
ATOM 1718 C CA . LEU A 1 215 ? 7.320 4.637 6.791 1.00 98.56 215 LEU A CA 1
ATOM 1719 C C . LEU A 1 215 ? 8.245 3.495 7.234 1.00 98.56 215 LEU A C 1
ATOM 1721 O O . LEU A 1 215 ? 7.948 2.829 8.218 1.00 98.56 215 LEU A O 1
ATOM 1725 N N . GLN A 1 216 ? 9.396 3.316 6.581 1.00 98.06 216 GLN A N 1
ATOM 1726 C CA . GLN A 1 216 ? 10.383 2.302 6.966 1.00 98.06 216 GLN A CA 1
ATOM 1727 C C . GLN A 1 216 ? 10.996 2.550 8.345 1.00 98.06 216 GLN A C 1
ATOM 1729 O O . GLN A 1 216 ? 11.287 1.591 9.050 1.00 98.06 216 GLN A O 1
ATOM 1734 N N . ARG A 1 217 ? 11.181 3.815 8.751 1.00 97.94 217 ARG A N 1
ATOM 1735 C CA . ARG A 1 217 ? 11.642 4.137 10.111 1.00 97.94 217 ARG A CA 1
ATOM 1736 C C . ARG A 1 217 ? 10.631 3.741 11.182 1.00 97.94 217 ARG A C 1
ATOM 1738 O O . ARG A 1 217 ? 11.041 3.390 12.280 1.00 97.94 217 ARG A O 1
ATOM 1745 N N . LYS A 1 218 ? 9.333 3.817 10.871 1.00 98.12 218 LYS A N 1
ATOM 1746 C CA . LYS A 1 218 ? 8.261 3.350 11.758 1.00 98.12 218 LYS A CA 1
ATOM 1747 C C . LYS A 1 218 ? 8.164 1.829 11.755 1.00 98.12 218 LYS A C 1
ATOM 1749 O O . LYS A 1 218 ? 8.029 1.224 12.810 1.00 98.12 218 LYS A O 1
ATOM 1754 N N . CYS A 1 219 ? 8.217 1.227 10.571 1.00 98.12 219 CYS A N 1
ATOM 1755 C CA . CYS A 1 219 ? 8.114 -0.211 10.403 1.00 98.12 219 CYS A CA 1
ATOM 1756 C C . CYS A 1 219 ? 8.710 -0.645 9.056 1.00 98.12 219 CYS A C 1
ATOM 1758 O O . CYS A 1 219 ? 8.111 -0.445 7.994 1.00 98.12 219 CYS A O 1
ATOM 1760 N N . SER A 1 220 ? 9.904 -1.233 9.086 1.00 98.00 220 SER A N 1
ATOM 1761 C CA . SER A 1 220 ? 10.724 -1.538 7.905 1.00 98.00 220 SER A CA 1
ATOM 1762 C C . SER A 1 220 ? 10.026 -2.446 6.898 1.00 98.00 220 SER A C 1
ATOM 1764 O O . SER A 1 220 ? 10.130 -2.207 5.691 1.00 98.00 220 SER A O 1
ATOM 1766 N N . TRP A 1 221 ? 9.251 -3.429 7.369 1.00 98.38 221 TRP A N 1
ATOM 1767 C CA . TRP A 1 221 ? 8.560 -4.355 6.476 1.00 98.38 221 TRP A CA 1
ATOM 1768 C C . TRP A 1 221 ? 7.476 -3.722 5.619 1.00 98.38 221 TRP A C 1
ATOM 1770 O O . TRP A 1 221 ? 7.104 -4.309 4.605 1.00 98.38 221 TRP A O 1
ATOM 1780 N N . ARG A 1 222 ? 6.977 -2.535 5.969 1.00 98.62 222 ARG A N 1
ATOM 1781 C CA . ARG A 1 222 ? 5.896 -1.892 5.216 1.00 98.62 222 ARG A CA 1
ATOM 1782 C C . ARG A 1 222 ? 6.304 -1.423 3.834 1.00 98.62 222 ARG A C 1
ATOM 1784 O O . ARG A 1 222 ? 5.417 -1.129 3.044 1.00 98.62 222 ARG A O 1
ATOM 1791 N N . VAL A 1 223 ? 7.600 -1.350 3.534 1.00 98.56 223 VAL A N 1
ATOM 1792 C CA . VAL A 1 223 ? 8.101 -1.014 2.199 1.00 98.56 223 VAL A CA 1
ATOM 1793 C C . VAL A 1 223 ? 9.108 -2.059 1.749 1.00 98.56 223 VAL A C 1
ATOM 1795 O O . VAL A 1 223 ? 10.174 -2.214 2.349 1.00 98.56 223 VAL A O 1
ATOM 1798 N N . GLN A 1 224 ? 8.785 -2.713 0.642 1.00 98.56 224 GLN A N 1
ATOM 1799 C CA . GLN A 1 224 ? 9.610 -3.710 -0.022 1.00 98.56 224 GLN A CA 1
ATOM 1800 C C . GLN A 1 224 ? 10.073 -3.179 -1.375 1.00 98.56 224 GLN A C 1
ATOM 1802 O O . GLN A 1 224 ? 9.344 -2.455 -2.050 1.00 98.56 224 GLN A O 1
ATOM 1807 N N . ASN A 1 225 ? 11.286 -3.542 -1.779 1.00 97.75 225 ASN A N 1
ATOM 1808 C CA . ASN A 1 225 ? 11.825 -3.193 -3.089 1.00 97.75 225 ASN A CA 1
ATOM 1809 C C . ASN A 1 225 ? 12.235 -4.474 -3.803 1.00 97.75 225 ASN A C 1
ATOM 1811 O O . ASN A 1 225 ? 13.179 -5.144 -3.390 1.00 97.75 225 ASN A O 1
ATOM 1815 N N . ILE A 1 226 ? 11.519 -4.803 -4.870 1.00 97.19 226 ILE A N 1
ATOM 1816 C CA . ILE A 1 226 ? 11.836 -5.912 -5.758 1.00 97.19 226 ILE A CA 1
ATOM 1817 C C . ILE A 1 226 ? 12.779 -5.378 -6.839 1.00 97.19 226 ILE A C 1
ATOM 1819 O O . ILE A 1 226 ? 12.387 -4.490 -7.609 1.00 97.19 226 ILE A O 1
ATOM 1823 N N . PRO A 1 227 ? 14.022 -5.875 -6.915 1.00 94.88 227 PRO A N 1
ATOM 1824 C CA . PRO A 1 227 ? 14.887 -5.552 -8.031 1.00 94.88 227 PRO A CA 1
ATOM 1825 C C . PRO A 1 227 ? 14.458 -6.338 -9.277 1.00 94.88 227 PRO A C 1
ATOM 1827 O O . PRO A 1 227 ? 13.846 -7.405 -9.189 1.00 94.88 227 PRO A O 1
ATOM 1830 N N . VAL A 1 228 ? 14.803 -5.824 -10.455 1.00 91.88 228 VAL A N 1
ATOM 1831 C CA . VAL A 1 228 ? 14.698 -6.610 -11.690 1.00 91.88 228 VAL A CA 1
ATOM 1832 C C . VAL A 1 228 ? 15.746 -7.732 -11.708 1.00 91.88 228 VAL A C 1
ATOM 1834 O O . VAL A 1 228 ? 16.792 -7.639 -11.059 1.00 91.88 228 VAL A O 1
ATOM 1837 N N . SER A 1 229 ? 15.449 -8.809 -12.443 1.00 82.75 229 SER A N 1
ATOM 1838 C CA . SER A 1 229 ? 16.357 -9.950 -12.641 1.00 82.75 229 SER A CA 1
ATOM 1839 C C . SER A 1 229 ? 17.730 -9.473 -13.158 1.00 82.75 229 SER A C 1
ATOM 1841 O O . SER A 1 229 ? 17.773 -8.514 -13.934 1.00 82.75 229 SER A O 1
ATOM 1843 N N . PRO A 1 230 ? 18.860 -10.080 -12.738 1.00 86.56 230 PRO A N 1
ATOM 1844 C CA . PRO A 1 230 ? 18.996 -11.319 -11.957 1.00 86.56 230 PRO A CA 1
ATOM 1845 C C . PRO A 1 230 ? 19.129 -11.121 -10.438 1.00 86.56 230 PRO A C 1
ATOM 1847 O O . PRO A 1 230 ? 19.466 -12.063 -9.722 1.00 86.56 230 PRO A O 1
ATOM 1850 N N . LEU A 1 231 ? 18.925 -9.907 -9.920 1.00 87.56 231 LEU A N 1
ATOM 1851 C CA . LEU A 1 231 ? 19.184 -9.630 -8.508 1.00 87.56 231 LEU A CA 1
ATOM 1852 C C . LEU A 1 231 ? 18.188 -10.375 -7.596 1.00 87.56 231 LEU A C 1
ATOM 1854 O O . LEU A 1 231 ? 16.983 -10.375 -7.873 1.00 87.56 231 LEU A O 1
ATOM 1858 N N . PRO A 1 232 ? 18.657 -10.993 -6.495 1.00 88.50 232 PRO A N 1
ATOM 1859 C CA . PRO A 1 232 ? 17.770 -11.645 -5.545 1.00 88.50 232 PRO A CA 1
ATOM 1860 C C . PRO A 1 232 ? 16.946 -10.606 -4.777 1.00 88.50 232 PRO A C 1
ATOM 1862 O O . PRO A 1 232 ? 17.426 -9.519 -4.451 1.00 88.50 232 PRO A O 1
ATOM 1865 N N . PHE A 1 233 ? 15.703 -10.960 -4.454 1.00 94.06 233 PHE A N 1
ATOM 1866 C CA . PHE A 1 233 ? 14.877 -10.177 -3.541 1.00 94.06 233 PHE A CA 1
ATOM 1867 C C . PHE A 1 233 ? 15.186 -10.564 -2.092 1.00 94.06 233 PHE A C 1
ATOM 1869 O O . PHE A 1 233 ? 15.282 -11.746 -1.766 1.00 94.06 233 PHE A O 1
ATOM 1876 N N . ILE A 1 234 ? 15.313 -9.560 -1.223 1.00 94.00 234 ILE A N 1
ATOM 1877 C CA . ILE A 1 234 ? 15.492 -9.740 0.218 1.00 94.00 234 ILE A CA 1
ATOM 1878 C C . ILE A 1 234 ? 14.356 -9.002 0.918 1.00 94.00 234 ILE A C 1
ATOM 1880 O O . ILE A 1 234 ? 14.195 -7.793 0.747 1.00 94.00 234 ILE A O 1
ATOM 1884 N N . TRP A 1 235 ? 13.579 -9.738 1.712 1.00 96.19 235 TRP A N 1
ATOM 1885 C CA . TRP A 1 235 ? 12.508 -9.162 2.516 1.00 96.19 235 TRP A CA 1
ATOM 1886 C C . TRP A 1 235 ? 13.084 -8.241 3.594 1.00 96.19 235 TRP A C 1
ATOM 1888 O O . TRP A 1 235 ? 13.933 -8.650 4.388 1.00 96.19 235 TRP A O 1
ATOM 1898 N N . ASN A 1 236 ? 12.589 -7.009 3.654 1.00 92.44 236 ASN A N 1
ATOM 1899 C CA . ASN A 1 236 ? 12.906 -6.086 4.734 1.00 92.44 236 ASN A CA 1
ATOM 1900 C C . ASN A 1 236 ? 12.059 -6.454 5.961 1.00 92.44 236 ASN A C 1
ATOM 1902 O O . ASN A 1 236 ? 10.830 -6.426 5.871 1.00 92.44 236 ASN A O 1
ATOM 1906 N N . ASN A 1 237 ? 12.691 -6.873 7.061 1.00 86.62 237 ASN A N 1
ATOM 1907 C CA . ASN A 1 237 ? 11.994 -7.442 8.225 1.00 86.62 237 ASN A CA 1
ATOM 1908 C C . ASN A 1 237 ? 11.269 -6.422 9.091 1.00 86.62 237 ASN A C 1
ATOM 1910 O O . ASN A 1 237 ? 11.771 -5.286 9.188 1.00 86.62 237 ASN A O 1
#

Foldseek 3Di:
DADALVCCLVVVVVVVVLLLVVLVLLCVLCLVLQQVLQVLQLPDPDDVQVSQLVSSVVSNVVSDFAFDPDDDDDDASDWTFGWDDDVVYIYTATEGEHEEEDEQVCVQKDKDALQQAQAWQFAQDPNDTDTDGRPHHCWDADPNGIHGYKGKYWYFHWDQDPSGIGTFKIKMFTDDRRSCHCLAPVHRVGHQWDQHPDDVVVVDGGMIMGGLVSVCVSPVQRMFMGGHPPDDGDGGD

pLDDT: mean 94.98, std 4.69, range [74.38, 98.75]

Sequence (237 aa):
MLLDPRQLSQDLDRLEDIEKASLRLVVQAIYDYRETAVLIFQQESDLVADIGEDITREALDRMGMARIDQRLFGKIDYKRARYLFHPDYAVKQALFVDSKAEKLEGQRTATLQTSQFSMFVRQIRAGGQIEVAGSLSPILTVRDDDYITTTIFVKYNYVETAVGNILKSITIAAVPNGLLQERYNPTVEDGIWLAGRNAPTRGELFRVRLSFSLLQRKCSWRVQNIPVSPLPFIWNN